Protein AF-A0A9L0RX07-F1 (afdb_monomer)

Organism: Equus caballus (NCBI:txid9796)

Mean predicted aligned error: 18.28 Å

pLDDT: mean 75.3, std 20.83, range [31.19, 93.88]

InterPro domains:
  IPR009071 High mobility group box domain [PF00505] (111-179)
  IPR009071 High mobility group box domain [PF09011] (24-96)
  IPR009071 High mobility group box domain [PS50118] (27-97)
  IPR009071 High mobility group box domain [PS50118] (111-179)
  IPR009071 High mobility group box domain [SM00398] (26-98)
  IPR009071 High mobility group box domain [SM00398] (110-180)
  IPR017967 HMG box A DNA-binding domain, conserved site [PS00353] (59-70)
  IPR036910 High mobility group box domain superfamily [G3DSA:1.10.30.10] (16-97)
  IPR036910 High mobility group box domain superfamily [G3DSA:1.10.30.10] (98-188)
  IPR036910 High mobility group box domain superfamily [SSF47095] (21-97)
  IPR036910 High mobility group box domain superfamily [SSF47095] (99-180)
  IPR050342 High Mobility Group Box (HMGB) [PTHR48112] (20-198)

Solvent-accessible surface area (backbone atoms only — not comparable to full-atom values): 12658 Å² total; per-residue (Å²): 137,86,81,83,78,84,78,78,80,80,74,79,82,74,76,76,76,72,75,72,82,62,67,86,84,54,68,70,76,66,52,47,31,67,53,52,50,51,48,52,55,50,52,52,44,45,73,76,37,71,86,58,81,80,53,64,72,64,50,52,51,54,46,52,52,50,60,69,72,50,51,71,73,66,47,46,60,28,47,52,52,22,52,51,35,42,52,52,35,54,52,47,48,66,74,45,71,73,71,95,69,77,77,70,83,73,62,90,84,53,77,72,83,62,63,49,26,66,53,51,50,43,65,68,46,49,59,55,55,42,67,77,40,78,82,66,53,72,67,59,54,51,50,55,50,50,54,52,56,68,71,47,52,70,75,71,44,41,64,35,43,51,52,23,48,55,44,43,53,52,46,53,51,52,44,51,55,44,46,73,72,71,70,69,86,82,83,78,69,82,78,83,79,80,79,79,82,83,83,86,82,135

Structure (mmCIF, N/CA/C/O backbone):
data_AF-A0A9L0RX07-F1
#
_entry.id   AF-A0A9L0RX07-F1
#
loop_
_atom_site.group_PDB
_atom_site.id
_atom_site.type_symbol
_atom_site.label_atom_id
_atom_site.label_alt_id
_atom_site.label_comp_id
_atom_site.label_asym_id
_atom_site.label_entity_id
_atom_site.label_seq_id
_atom_site.pdbx_PDB_ins_code
_atom_site.Cartn_x
_atom_site.Cartn_y
_atom_site.Cartn_z
_atom_site.occupancy
_atom_site.B_iso_or_equiv
_atom_site.auth_seq_id
_atom_site.auth_comp_id
_atom_site.auth_asym_id
_atom_site.auth_atom_id
_atom_site.pdbx_PDB_model_num
ATOM 1 N N . MET A 1 1 ? -28.528 -46.890 -27.144 1.00 39.25 1 MET A N 1
ATOM 2 C CA . MET A 1 1 ? -27.131 -46.573 -27.521 1.00 39.25 1 MET A CA 1
ATOM 3 C C . MET A 1 1 ? -27.147 -45.335 -28.420 1.00 39.25 1 MET A C 1
ATOM 5 O O . MET A 1 1 ? -27.020 -45.437 -29.627 1.00 39.25 1 MET A O 1
ATOM 9 N N . GLU A 1 2 ? -27.585 -44.169 -27.946 1.00 38.28 2 GLU A N 1
ATOM 10 C CA . GLU A 1 2 ? -26.869 -43.243 -27.045 1.00 38.28 2 GLU A CA 1
ATOM 11 C C . GLU A 1 2 ? -25.458 -42.881 -27.533 1.00 38.28 2 GLU A C 1
ATOM 13 O O . GLU A 1 2 ? -24.472 -43.515 -27.169 1.00 38.28 2 GLU A O 1
ATOM 18 N N . ARG A 1 3 ? -25.360 -41.813 -28.334 1.00 31.39 3 ARG A N 1
ATOM 19 C CA . ARG A 1 3 ? -24.148 -40.989 -28.426 1.00 31.39 3 ARG A CA 1
ATOM 20 C C . ARG A 1 3 ? -24.485 -39.620 -27.851 1.00 31.39 3 ARG A C 1
ATOM 22 O O . ARG A 1 3 ? -25.184 -38.828 -28.475 1.00 31.39 3 ARG A O 1
ATOM 29 N N . LEU A 1 4 ? -24.034 -39.396 -26.622 1.00 44.06 4 LEU A N 1
ATOM 30 C CA . LEU A 1 4 ? -24.169 -38.132 -25.906 1.00 44.06 4 LEU A CA 1
ATOM 31 C C . LEU A 1 4 ? -23.399 -37.007 -26.630 1.00 44.06 4 LEU A C 1
ATOM 33 O O . LEU A 1 4 ? -22.288 -37.244 -27.112 1.00 44.06 4 LEU A O 1
ATOM 37 N N . PRO A 1 5 ? -23.944 -35.779 -26.685 1.00 39.44 5 PRO A N 1
ATOM 38 C CA . PRO A 1 5 ? -23.305 -34.642 -27.338 1.00 39.44 5 PRO A CA 1
ATOM 39 C C . PRO A 1 5 ? -22.124 -34.076 -26.531 1.00 39.44 5 PRO A C 1
ATOM 41 O O . PRO A 1 5 ? -22.144 -33.996 -25.301 1.00 39.44 5 PRO A O 1
ATOM 44 N N . TRP A 1 6 ? -21.102 -33.641 -27.273 1.00 31.83 6 TRP A N 1
ATOM 45 C CA . TRP A 1 6 ? -19.876 -32.972 -26.826 1.00 31.83 6 TRP A CA 1
ATOM 46 C C . TRP A 1 6 ? -20.129 -31.934 -25.715 1.00 31.83 6 TRP A C 1
ATOM 48 O O . TRP A 1 6 ? -20.803 -30.920 -25.917 1.00 31.83 6 TRP A O 1
ATOM 58 N N . LYS A 1 7 ? -19.536 -32.148 -24.533 1.00 41.03 7 LYS A N 1
ATOM 59 C CA . LYS A 1 7 ? -19.487 -31.138 -23.468 1.00 41.03 7 LYS A CA 1
ATOM 60 C C . LYS A 1 7 ? -18.667 -29.934 -23.946 1.00 41.03 7 LYS A C 1
ATOM 62 O O . LYS A 1 7 ? -17.502 -30.066 -24.311 1.00 41.03 7 LYS A O 1
ATOM 67 N N . LYS A 1 8 ? -19.302 -28.758 -23.918 1.00 41.59 8 LYS A N 1
ATOM 68 C CA . LYS A 1 8 ? -18.723 -27.437 -24.199 1.00 41.59 8 LYS A CA 1
ATOM 69 C C . LYS A 1 8 ? -17.405 -27.252 -23.438 1.00 41.59 8 LYS A C 1
ATOM 71 O O . LYS A 1 8 ? -17.397 -27.229 -22.208 1.00 41.59 8 LYS A O 1
ATOM 76 N N . GLY A 1 9 ? -16.313 -27.087 -24.182 1.00 37.69 9 GLY A N 1
ATOM 77 C CA . GLY A 1 9 ? -15.016 -26.686 -23.650 1.00 37.69 9 GLY A CA 1
ATOM 78 C C . GLY A 1 9 ? -15.125 -25.347 -22.924 1.00 37.69 9 GLY A C 1
ATOM 79 O O . GLY A 1 9 ? -15.534 -24.337 -23.500 1.00 37.69 9 GLY A O 1
ATOM 80 N N . SER A 1 10 ? -14.783 -25.367 -21.638 1.00 39.44 10 SER A N 1
ATOM 81 C CA . SER A 1 10 ? -14.629 -24.188 -20.794 1.00 39.44 10 SER A CA 1
ATOM 82 C C . SER A 1 10 ? -13.568 -23.278 -21.414 1.00 39.44 10 SER A C 1
ATOM 84 O O . SER A 1 10 ? -12.392 -23.636 -21.478 1.00 39.44 10 SER A O 1
ATOM 86 N N . LYS A 1 11 ? -13.984 -22.117 -21.933 1.00 39.69 11 LYS A N 1
ATOM 87 C CA . LYS A 1 11 ? -13.056 -21.082 -22.400 1.00 39.69 11 LYS A CA 1
ATOM 88 C C . LYS A 1 11 ? -12.197 -20.666 -21.198 1.00 39.69 11 LYS A C 1
ATOM 90 O O . LYS A 1 11 ? -12.779 -20.339 -20.161 1.00 39.69 11 LYS A O 1
ATOM 95 N N . PRO A 1 12 ? -10.856 -20.660 -21.298 1.00 37.97 12 PRO A N 1
ATOM 96 C CA . PRO A 1 12 ? -10.015 -20.225 -20.195 1.00 37.97 12 PRO A CA 1
ATOM 97 C C . PRO A 1 12 ? -10.404 -18.793 -19.837 1.00 37.97 12 PRO A C 1
ATOM 99 O O . PRO A 1 12 ? -10.451 -17.909 -20.695 1.00 37.97 12 PRO A O 1
ATOM 102 N N . PHE A 1 13 ? -10.740 -18.588 -18.566 1.00 32.09 13 PHE A N 1
ATOM 103 C CA . PHE A 1 13 ? -11.025 -17.285 -17.989 1.00 32.09 13 PHE A CA 1
ATOM 104 C C . PHE A 1 13 ? -9.725 -16.475 -18.059 1.00 32.09 13 PHE A C 1
ATOM 106 O O . PHE A 1 13 ? -8.893 -16.514 -17.156 1.00 32.09 13 PHE A O 1
ATOM 113 N N . ILE A 1 14 ? -9.495 -15.789 -19.181 1.00 35.31 14 ILE A N 1
ATOM 114 C CA . ILE A 1 14 ? -8.421 -14.808 -19.291 1.00 35.31 14 ILE A CA 1
ATOM 115 C C . ILE A 1 14 ? -8.808 -13.700 -18.320 1.00 35.31 14 ILE A C 1
ATOM 117 O O . ILE A 1 14 ? -9.675 -12.871 -18.607 1.00 35.31 14 ILE A O 1
ATOM 121 N N . ILE A 1 15 ? -8.187 -13.719 -17.142 1.00 31.19 15 ILE A N 1
ATOM 122 C CA . ILE A 1 15 ? -8.223 -12.623 -16.184 1.00 31.19 15 ILE A CA 1
ATOM 123 C C . ILE A 1 15 ? -7.641 -11.424 -16.923 1.00 31.19 15 ILE A C 1
ATOM 125 O O . ILE A 1 15 ? -6.428 -11.250 -17.035 1.00 31.19 15 ILE A O 1
ATOM 129 N N . ARG A 1 16 ? -8.522 -10.600 -17.489 1.00 33.16 16 ARG A N 1
ATOM 130 C CA . ARG A 1 16 ? -8.166 -9.291 -18.016 1.00 33.16 16 ARG A CA 1
ATOM 131 C C . ARG A 1 16 ? -7.757 -8.479 -16.794 1.00 33.16 16 ARG A C 1
ATOM 133 O O . ARG A 1 16 ? -8.607 -7.937 -16.092 1.00 33.16 16 ARG A O 1
ATOM 140 N N . ILE A 1 17 ? -6.458 -8.460 -16.494 1.00 35.12 17 ILE A N 1
ATOM 141 C CA . ILE A 1 17 ? -5.880 -7.575 -15.486 1.00 35.12 17 ILE A CA 1
ATOM 142 C C . ILE A 1 17 ? -6.161 -6.157 -15.978 1.00 35.12 17 I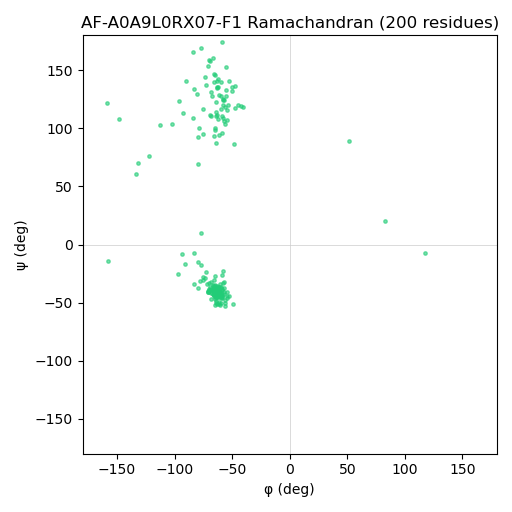LE A C 1
ATOM 144 O O . ILE A 1 17 ? -5.444 -5.596 -16.805 1.00 35.12 17 ILE A O 1
ATOM 148 N N . ARG A 1 18 ? -7.266 -5.583 -15.504 1.00 33.38 18 ARG A N 1
ATOM 149 C CA . ARG A 1 18 ? -7.538 -4.159 -15.607 1.00 33.38 18 ARG A CA 1
ATOM 150 C C . ARG A 1 18 ? -6.460 -3.513 -14.750 1.00 33.38 18 ARG A C 1
ATOM 152 O O . ARG A 1 18 ? -6.567 -3.541 -13.528 1.00 33.38 18 ARG A O 1
ATOM 159 N N . MET A 1 19 ? -5.383 -3.026 -15.372 1.00 36.47 19 MET A N 1
ATOM 160 C CA . MET A 1 19 ? -4.382 -2.237 -14.660 1.00 36.47 19 MET A CA 1
ATOM 161 C C . MET A 1 19 ? -5.139 -1.091 -13.996 1.00 36.47 19 MET A C 1
ATOM 163 O O . MET A 1 19 ? -5.662 -0.210 -14.682 1.00 36.47 19 MET A O 1
ATOM 167 N N . ALA A 1 20 ? -5.295 -1.165 -12.673 1.00 45.19 20 ALA A N 1
ATOM 168 C CA . ALA A 1 20 ? -5.869 -0.084 -11.900 1.00 45.19 20 ALA A CA 1
ATOM 169 C C . ALA A 1 20 ? -5.050 1.156 -12.253 1.00 45.19 20 ALA A C 1
ATOM 171 O O . ALA A 1 20 ? -3.826 1.145 -12.097 1.00 45.19 20 ALA A O 1
ATOM 172 N N . LYS A 1 21 ? -5.699 2.190 -12.801 1.00 56.31 21 LYS A N 1
ATOM 173 C CA . LYS A 1 21 ? -5.063 3.499 -12.932 1.00 56.31 21 LYS A CA 1
ATOM 174 C C . LYS A 1 21 ? -4.652 3.873 -11.511 1.00 56.31 21 LYS A C 1
ATOM 176 O O . LYS A 1 21 ? -5.516 4.088 -10.665 1.00 56.31 21 LYS A O 1
ATOM 181 N N . GLY A 1 22 ? -3.350 3.791 -11.234 1.00 63.03 22 GLY A N 1
ATOM 182 C CA . GLY A 1 22 ? -2.785 4.191 -9.951 1.00 63.03 22 GLY A CA 1
ATOM 183 C C . GLY A 1 22 ? -3.093 5.660 -9.674 1.00 63.03 22 GLY A C 1
ATOM 184 O O . GLY A 1 22 ? -3.652 6.343 -10.532 1.00 63.03 22 GLY A O 1
ATOM 185 N N . ASP A 1 23 ? -2.732 6.134 -8.482 1.00 71.62 23 ASP A N 1
ATOM 186 C CA . ASP A 1 23 ? -2.910 7.538 -8.100 1.00 71.62 23 ASP A CA 1
ATOM 187 C C . ASP A 1 23 ? -2.465 8.471 -9.250 1.00 71.62 23 ASP A C 1
ATOM 189 O O . ASP A 1 23 ? -1.307 8.386 -9.669 1.00 71.62 23 ASP A O 1
ATOM 193 N N . PRO A 1 24 ? -3.356 9.325 -9.792 1.00 77.19 24 PRO A N 1
ATOM 194 C CA . PRO A 1 24 ? -3.010 10.266 -10.855 1.00 77.19 24 PRO A CA 1
ATOM 195 C C . PRO A 1 24 ? -1.881 11.232 -10.478 1.00 77.19 24 PRO A C 1
ATOM 197 O O . PRO A 1 24 ? -1.221 11.757 -11.370 1.00 77.19 24 PRO A O 1
ATOM 200 N N . LYS A 1 25 ? -1.652 11.460 -9.175 1.00 78.19 25 LYS A N 1
ATOM 201 C CA . LYS A 1 25 ? -0.542 12.269 -8.654 1.00 78.19 25 LYS A CA 1
ATOM 202 C C . LYS A 1 25 ? 0.768 11.488 -8.532 1.00 78.19 25 LYS A C 1
ATOM 204 O O . LYS A 1 25 ? 1.795 12.085 -8.223 1.00 78.19 25 LYS A O 1
ATOM 209 N N . LYS A 1 26 ? 0.755 10.168 -8.752 1.00 81.50 26 LYS A N 1
ATOM 210 C CA . LYS A 1 26 ? 1.970 9.356 -8.730 1.00 81.50 26 LYS A CA 1
ATOM 211 C C . LYS A 1 26 ? 2.859 9.733 -9.923 1.00 81.50 26 LYS A C 1
ATOM 213 O O . LYS A 1 26 ? 2.392 9.646 -11.063 1.00 81.50 26 LYS A O 1
ATOM 218 N N . PRO A 1 27 ? 4.141 10.055 -9.684 1.00 85.69 27 PRO A N 1
ATOM 219 C CA . PRO A 1 27 ? 5.131 10.252 -10.735 1.00 85.69 27 PRO A CA 1
ATOM 220 C C . PRO A 1 27 ? 5.108 9.132 -11.778 1.00 85.69 27 PRO A C 1
ATOM 222 O O . PRO A 1 27 ? 5.024 7.941 -11.444 1.00 85.69 27 PRO A O 1
ATOM 225 N N . LYS A 1 28 ? 5.186 9.503 -13.062 1.00 83.94 28 LYS A N 1
ATOM 226 C CA . LYS A 1 28 ? 5.271 8.525 -14.155 1.00 83.94 28 LYS A CA 1
ATOM 227 C C . LYS A 1 28 ? 6.565 7.730 -14.014 1.00 83.94 28 LYS A C 1
ATOM 229 O O . LYS A 1 28 ? 7.625 8.308 -13.786 1.00 83.94 28 LYS A O 1
ATOM 234 N N . GLY A 1 29 ? 6.462 6.408 -14.164 1.00 85.94 29 GLY A N 1
ATOM 235 C CA . GLY A 1 29 ? 7.587 5.491 -13.996 1.00 85.94 29 GLY A CA 1
ATOM 236 C C . GLY A 1 29 ? 8.777 5.835 -14.890 1.00 85.94 29 GLY A C 1
ATOM 237 O O . GLY A 1 29 ? 8.604 6.396 -15.971 1.00 85.94 29 GLY A O 1
ATOM 238 N N . LYS A 1 30 ? 9.974 5.465 -14.431 1.00 89.38 30 LYS A N 1
ATOM 239 C CA . LYS A 1 30 ? 11.206 5.679 -15.189 1.00 89.38 30 LYS A CA 1
ATOM 240 C C . LYS A 1 30 ? 11.222 4.904 -16.513 1.00 89.38 30 LYS A C 1
ATOM 242 O O . LYS A 1 30 ? 10.873 3.721 -16.552 1.00 89.38 30 LYS A O 1
ATOM 247 N N . MET A 1 31 ? 11.648 5.560 -17.581 1.00 91.00 31 MET A N 1
ATOM 248 C CA . MET A 1 31 ? 11.826 5.019 -18.920 1.00 91.00 31 MET A CA 1
ATOM 249 C C . MET A 1 31 ? 13.244 4.463 -19.093 1.00 91.00 31 MET A C 1
ATOM 251 O O . MET A 1 31 ? 14.225 5.023 -18.608 1.00 91.00 31 MET A O 1
ATOM 255 N N . SER A 1 32 ? 13.357 3.326 -19.781 1.00 92.88 32 SER A N 1
ATOM 256 C CA . SER A 1 32 ? 14.647 2.721 -20.129 1.00 92.88 32 SER A CA 1
ATOM 257 C C . SER A 1 32 ? 15.225 3.329 -21.409 1.00 92.88 32 SER A C 1
ATOM 259 O O . SER A 1 32 ? 14.501 3.946 -22.191 1.00 92.88 32 SER A O 1
ATOM 261 N N . ALA A 1 33 ? 16.512 3.083 -21.672 1.00 90.94 33 ALA A N 1
ATOM 262 C CA . ALA A 1 33 ? 17.177 3.521 -22.901 1.00 90.94 33 ALA A CA 1
ATOM 263 C C . ALA A 1 33 ? 16.430 3.033 -24.156 1.00 90.94 33 ALA A C 1
ATOM 265 O O . ALA A 1 33 ? 16.124 3.810 -25.059 1.00 90.94 33 ALA A O 1
ATOM 266 N N . TYR A 1 34 ? 16.008 1.764 -24.156 1.00 88.88 34 TYR A N 1
ATOM 267 C CA . TYR A 1 34 ? 15.175 1.210 -25.221 1.00 88.88 34 TYR A CA 1
ATOM 268 C C . TYR A 1 34 ? 13.803 1.898 -25.326 1.00 88.88 34 TYR A C 1
ATOM 270 O O . TYR A 1 34 ? 13.317 2.126 -26.429 1.00 88.88 34 TYR A O 1
ATOM 278 N N . ALA A 1 35 ? 13.170 2.270 -24.208 1.00 90.94 35 ALA A N 1
ATOM 279 C CA . ALA A 1 35 ? 11.884 2.968 -24.236 1.00 90.94 35 ALA A CA 1
ATOM 280 C C . ALA A 1 35 ? 11.998 4.367 -24.869 1.00 90.94 35 ALA A C 1
ATOM 282 O O . ALA A 1 35 ? 11.139 4.736 -25.672 1.00 90.94 35 ALA A O 1
ATOM 283 N N . PHE A 1 36 ? 13.075 5.105 -24.571 1.00 91.06 36 PHE A N 1
ATOM 284 C CA . PHE A 1 36 ? 13.387 6.370 -25.246 1.00 91.06 36 PHE A CA 1
ATOM 285 C C . PHE A 1 36 ? 13.659 6.170 -26.737 1.00 91.06 36 PHE A C 1
ATOM 287 O O . PHE A 1 36 ? 13.135 6.912 -27.562 1.00 91.06 36 PHE A O 1
ATOM 294 N N . PHE A 1 37 ? 14.397 5.126 -27.106 1.00 90.50 37 PHE A N 1
ATOM 295 C CA . PHE A 1 37 ? 14.651 4.792 -28.506 1.00 90.50 37 PHE A CA 1
ATOM 296 C C . PHE A 1 37 ? 13.378 4.443 -29.292 1.00 90.50 37 PHE A C 1
ATOM 298 O O . PHE A 1 37 ? 13.174 4.890 -30.421 1.00 90.50 37 PHE A O 1
ATOM 305 N N . VAL A 1 38 ? 12.478 3.664 -28.693 1.00 88.25 38 VAL A N 1
ATOM 306 C CA . VAL A 1 38 ? 11.180 3.356 -29.301 1.00 88.25 38 VAL A CA 1
ATOM 307 C C . VAL A 1 38 ? 10.365 4.640 -29.473 1.00 88.25 38 VAL A C 1
ATOM 309 O O . VAL A 1 38 ? 9.682 4.793 -30.484 1.00 88.25 38 VAL A O 1
ATOM 312 N N . GLN A 1 39 ? 10.448 5.583 -28.530 1.00 86.94 39 GLN A N 1
ATOM 313 C CA . GLN A 1 39 ? 9.786 6.880 -28.648 1.00 86.94 39 GLN A CA 1
ATOM 314 C C . GLN A 1 39 ? 10.348 7.712 -29.809 1.00 86.94 39 GLN A C 1
ATOM 316 O O . GLN A 1 39 ? 9.561 8.179 -30.632 1.00 86.94 39 GLN A O 1
ATOM 321 N N . THR A 1 40 ? 11.672 7.821 -29.950 1.00 87.88 40 THR A N 1
ATOM 322 C CA . THR A 1 40 ? 12.273 8.547 -31.082 1.00 87.88 40 THR A CA 1
ATOM 323 C C . THR A 1 40 ? 11.916 7.898 -32.416 1.00 87.88 40 THR A C 1
ATOM 325 O O . THR A 1 40 ? 11.565 8.595 -33.363 1.00 87.88 40 THR A O 1
ATOM 328 N N . CYS A 1 41 ? 11.886 6.563 -32.488 1.00 86.06 41 CYS A N 1
ATOM 329 C CA . CYS A 1 41 ? 11.435 5.854 -33.688 1.00 86.06 41 CYS A CA 1
ATOM 330 C C . CYS A 1 41 ? 9.958 6.139 -34.022 1.00 86.06 41 CYS A C 1
ATOM 332 O O . CYS A 1 41 ? 9.598 6.228 -35.196 1.00 86.06 41 CYS A O 1
ATOM 334 N N . ARG A 1 42 ? 9.088 6.296 -33.010 1.00 82.94 42 ARG A N 1
ATOM 335 C CA . ARG A 1 42 ? 7.672 6.655 -33.220 1.00 82.94 42 ARG A CA 1
ATOM 336 C C . ARG A 1 42 ? 7.540 8.080 -33.744 1.00 82.94 42 ARG A C 1
ATOM 338 O O . ARG A 1 42 ? 6.726 8.320 -34.629 1.00 82.94 42 ARG A O 1
ATOM 345 N N . GLU A 1 43 ? 8.318 9.012 -33.204 1.00 86.12 43 GLU A N 1
ATOM 346 C CA . GLU A 1 43 ? 8.331 10.416 -33.628 1.00 86.12 43 GLU A CA 1
ATOM 347 C C . GLU A 1 43 ? 8.873 10.574 -35.053 1.00 86.12 43 GLU A C 1
ATOM 349 O O . GLU A 1 43 ? 8.266 11.273 -35.863 1.00 86.12 43 GLU A O 1
ATOM 354 N N . GLU A 1 44 ? 9.950 9.867 -35.400 1.00 84.62 44 GLU A N 1
ATOM 355 C CA . GLU A 1 44 ? 10.475 9.808 -36.769 1.00 84.62 44 GLU A CA 1
ATOM 356 C C . GLU A 1 44 ? 9.432 9.267 -37.755 1.00 84.62 44 GLU A C 1
ATOM 358 O O . GLU A 1 44 ? 9.248 9.840 -38.828 1.00 84.62 44 GLU A O 1
ATOM 363 N N . HIS A 1 45 ? 8.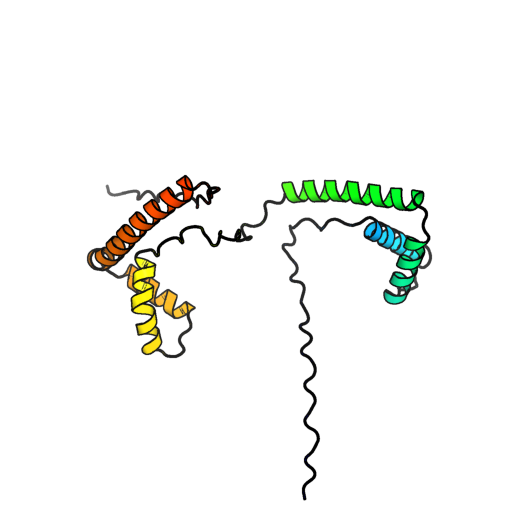717 8.197 -37.391 1.00 80.81 45 HIS A N 1
ATOM 364 C CA . HIS A 1 45 ? 7.674 7.632 -38.249 1.00 80.81 45 HIS A CA 1
ATOM 365 C C . HIS A 1 45 ? 6.489 8.586 -38.420 1.00 80.81 45 HIS A C 1
ATOM 367 O O . HIS A 1 45 ? 5.965 8.701 -39.521 1.00 80.81 45 HIS A O 1
ATOM 373 N N . LYS A 1 46 ? 6.083 9.301 -37.363 1.00 83.25 46 LYS A N 1
ATOM 374 C CA . LYS A 1 46 ? 5.028 10.324 -37.454 1.00 83.25 46 LYS A CA 1
ATOM 375 C C . LYS A 1 46 ? 5.434 11.512 -38.327 1.00 83.25 46 LYS A C 1
ATOM 377 O O . LYS A 1 46 ? 4.587 12.052 -39.020 1.00 83.25 46 LYS A O 1
ATOM 382 N N . LYS A 1 47 ? 6.710 11.914 -38.306 1.00 85.75 47 LYS A N 1
ATOM 383 C CA . LYS A 1 47 ? 7.224 12.994 -39.166 1.00 85.75 47 LYS A CA 1
ATOM 384 C C . LYS A 1 47 ? 7.304 12.582 -40.635 1.00 85.75 47 LYS A C 1
ATOM 386 O O . LYS A 1 47 ? 7.008 13.392 -41.500 1.00 85.75 47 LYS A O 1
ATOM 391 N N . LYS A 1 48 ? 7.727 11.343 -40.911 1.00 81.00 48 LYS A N 1
ATOM 392 C CA . LYS A 1 48 ? 7.918 10.841 -42.283 1.00 81.00 48 LYS A CA 1
ATOM 393 C C . LYS A 1 48 ? 6.625 10.341 -42.924 1.00 81.00 48 LYS A C 1
ATOM 395 O O . LYS A 1 48 ? 6.449 10.513 -44.118 1.00 81.00 48 LYS A O 1
ATOM 400 N N . ASN A 1 49 ? 5.732 9.754 -42.131 1.00 73.62 49 ASN A N 1
ATOM 401 C CA . ASN A 1 49 ? 4.461 9.194 -42.582 1.00 73.62 49 ASN A CA 1
ATOM 402 C C . ASN A 1 49 ? 3.324 9.680 -41.661 1.00 73.62 49 ASN A C 1
ATOM 404 O O . ASN A 1 49 ? 2.802 8.885 -40.872 1.00 73.62 49 ASN A O 1
ATOM 408 N N . PRO A 1 50 ? 2.960 10.976 -41.706 1.00 74.25 50 PRO A N 1
ATOM 409 C CA . PRO A 1 50 ? 1.934 11.543 -40.829 1.00 74.25 50 PRO A CA 1
ATOM 410 C C . PRO A 1 50 ? 0.533 10.957 -41.067 1.00 74.25 50 PRO A C 1
ATOM 412 O O . PRO A 1 50 ? -0.250 10.888 -40.123 1.00 74.25 50 PRO A O 1
ATOM 415 N N . GLU A 1 51 ? 0.233 10.485 -42.283 1.00 73.19 51 GLU A N 1
ATOM 416 C CA . GLU A 1 51 ? -1.076 9.913 -42.639 1.00 73.19 51 GLU A CA 1
ATOM 417 C C . GLU A 1 51 ? -1.188 8.396 -42.438 1.00 73.19 51 GLU A C 1
ATOM 419 O O . GLU A 1 51 ? -2.295 7.866 -42.369 1.00 73.19 51 GLU A O 1
ATOM 424 N N . VAL A 1 52 ? -0.069 7.671 -42.309 1.00 73.56 52 VAL A N 1
ATOM 425 C CA . VAL A 1 52 ? -0.107 6.208 -42.169 1.00 73.56 52 VAL A CA 1
ATOM 426 C C . VAL A 1 52 ? -0.120 5.829 -40.686 1.00 73.56 52 VAL A C 1
ATOM 428 O O . VAL A 1 52 ? 0.886 6.026 -39.990 1.00 73.56 52 VAL A O 1
ATOM 431 N N . PRO A 1 53 ? -1.216 5.242 -40.172 1.00 72.44 53 PRO A N 1
ATOM 432 C CA . PRO A 1 53 ? -1.273 4.797 -38.790 1.00 72.44 53 PRO A CA 1
ATOM 433 C C . PRO A 1 53 ? -0.210 3.723 -38.526 1.00 72.44 53 PRO A C 1
ATOM 435 O O . PRO A 1 53 ? -0.097 2.719 -39.229 1.00 72.44 53 PRO A O 1
ATOM 438 N N . VAL A 1 54 ? 0.588 3.935 -37.478 1.00 68.75 54 VAL A N 1
ATOM 439 C CA . VAL A 1 54 ? 1.642 3.003 -37.053 1.00 68.75 54 VAL A CA 1
ATOM 440 C C . VAL A 1 54 ? 1.042 1.660 -36.630 1.00 68.75 54 VAL A C 1
ATOM 442 O O . VAL A 1 54 ? 0.422 1.552 -35.571 1.00 68.75 54 VAL A O 1
ATOM 445 N N . ASN A 1 55 ? 1.286 0.607 -37.415 1.00 83.06 55 ASN A N 1
ATOM 446 C CA . ASN A 1 55 ? 0.991 -0.766 -37.008 1.00 83.06 55 ASN A CA 1
ATOM 447 C C . ASN A 1 55 ? 1.950 -1.184 -35.879 1.00 83.06 55 ASN A C 1
ATOM 449 O O . ASN A 1 55 ? 3.151 -1.346 -36.096 1.00 83.06 55 ASN A O 1
ATOM 453 N N . PHE A 1 56 ? 1.417 -1.364 -34.667 1.00 74.12 56 PHE A N 1
ATOM 454 C CA . PHE A 1 56 ? 2.203 -1.651 -33.464 1.00 74.12 56 PHE A CA 1
ATOM 455 C C . PHE A 1 56 ? 3.051 -2.929 -33.571 1.00 74.12 56 PHE A C 1
ATOM 457 O O . PHE A 1 56 ? 4.187 -2.939 -33.096 1.00 74.12 56 PHE A O 1
ATOM 464 N N . ALA A 1 57 ? 2.529 -3.988 -34.200 1.00 81.75 57 ALA A N 1
ATOM 465 C CA . ALA A 1 57 ? 3.228 -5.268 -34.306 1.00 81.75 57 ALA A CA 1
ATOM 466 C C . ALA A 1 57 ? 4.460 -5.160 -35.217 1.00 81.75 57 ALA A C 1
ATOM 468 O O . ALA A 1 57 ? 5.562 -5.552 -34.832 1.00 81.75 57 ALA A O 1
ATOM 469 N N . GLU A 1 58 ? 4.289 -4.545 -36.385 1.00 82.31 58 GLU A N 1
ATOM 470 C CA . GLU A 1 58 ? 5.368 -4.311 -37.349 1.00 82.31 58 GLU A CA 1
ATOM 471 C C . GLU A 1 58 ? 6.385 -3.292 -36.827 1.00 82.31 58 GLU A C 1
ATOM 473 O O . GLU A 1 58 ? 7.598 -3.473 -36.942 1.00 82.31 58 GLU A O 1
ATOM 478 N N . PHE A 1 59 ? 5.903 -2.245 -36.161 1.00 83.62 59 PHE A N 1
ATOM 479 C CA . PHE A 1 59 ? 6.755 -1.229 -35.561 1.00 83.62 59 PHE A CA 1
ATOM 480 C C . PHE A 1 59 ? 7.622 -1.788 -34.423 1.00 83.62 59 PHE A C 1
ATOM 482 O O . PHE A 1 59 ? 8.802 -1.448 -34.319 1.00 83.62 59 PHE A O 1
ATOM 489 N N . SER A 1 60 ? 7.069 -2.673 -33.584 1.00 82.81 60 SER A N 1
ATOM 490 C CA . SER A 1 60 ? 7.817 -3.306 -32.493 1.00 82.81 60 SER A CA 1
ATOM 491 C C . SER A 1 60 ? 8.940 -4.212 -33.009 1.00 82.81 60 SER A C 1
ATOM 493 O O . SER A 1 60 ? 10.026 -4.202 -32.427 1.00 82.81 60 SER A O 1
ATOM 495 N N . LYS A 1 61 ? 8.711 -4.965 -34.097 1.00 88.12 61 LYS A N 1
ATOM 496 C CA . LYS A 1 61 ? 9.753 -5.788 -34.740 1.00 88.12 61 LYS A CA 1
ATOM 497 C C . LYS A 1 61 ? 10.883 -4.912 -35.285 1.00 88.12 61 LYS A C 1
ATOM 499 O O . LYS A 1 61 ? 12.030 -5.087 -34.880 1.00 88.12 61 LYS A O 1
ATOM 504 N N . LYS A 1 62 ? 10.535 -3.883 -36.071 1.00 85.81 62 LYS A N 1
ATOM 505 C CA . LYS A 1 62 ? 11.499 -2.922 -36.639 1.00 85.81 62 LYS A CA 1
ATOM 506 C C . LYS A 1 62 ? 12.330 -2.213 -35.567 1.00 85.81 62 LYS A C 1
ATOM 508 O O . LYS A 1 62 ? 13.535 -2.047 -35.731 1.00 85.81 62 LYS A O 1
ATOM 513 N N . CYS A 1 63 ? 11.718 -1.818 -34.446 1.00 87.19 63 CYS A N 1
ATOM 514 C CA . CYS A 1 63 ? 12.453 -1.219 -33.328 1.00 87.19 63 CYS A CA 1
ATOM 515 C C . CYS A 1 63 ? 13.413 -2.213 -32.664 1.00 87.19 63 CYS A C 1
ATOM 517 O O . CYS A 1 63 ? 14.531 -1.841 -32.321 1.00 87.19 63 CYS A O 1
ATOM 519 N N . SER A 1 64 ? 13.005 -3.470 -32.479 1.00 85.88 64 SER A N 1
ATOM 520 C CA . SER A 1 64 ? 13.869 -4.477 -31.856 1.00 85.88 64 SER A CA 1
ATOM 521 C C . SER A 1 64 ? 15.085 -4.802 -32.724 1.00 85.88 64 SER A C 1
ATOM 523 O O . SER A 1 64 ? 16.202 -4.853 -32.211 1.00 85.88 64 SER A O 1
ATOM 525 N N . GLU 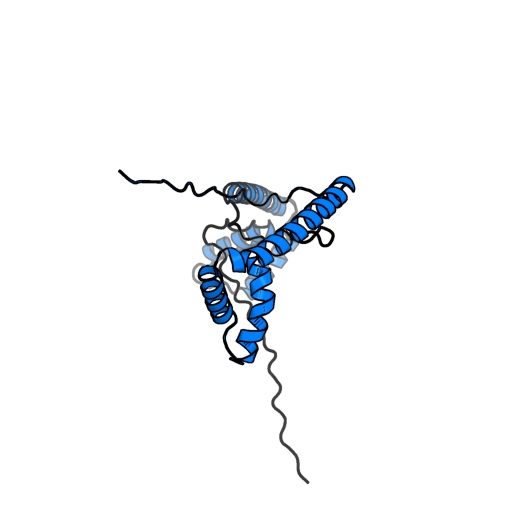A 1 65 ? 14.886 -4.966 -34.033 1.00 88.38 65 GLU A N 1
ATOM 526 C CA . GLU A 1 65 ? 15.963 -5.188 -35.004 1.00 88.38 65 GLU A CA 1
ATOM 527 C C . GLU A 1 65 ? 16.921 -3.999 -35.044 1.00 88.38 65 GLU A C 1
ATOM 529 O O . GLU A 1 65 ? 18.116 -4.177 -34.811 1.00 88.38 65 GLU A O 1
ATOM 534 N N . ARG A 1 66 ? 16.391 -2.777 -35.206 1.00 86.69 66 ARG A N 1
ATOM 535 C CA . ARG A 1 66 ? 17.201 -1.554 -35.225 1.00 86.69 66 ARG A CA 1
ATOM 536 C C . ARG A 1 66 ? 17.986 -1.393 -33.926 1.00 86.69 66 ARG A C 1
ATOM 538 O O . ARG A 1 66 ? 19.174 -1.114 -33.975 1.00 86.69 66 ARG A O 1
ATOM 545 N N . TRP A 1 67 ? 17.381 -1.638 -32.762 1.00 89.25 67 TRP A N 1
ATOM 546 C CA . TRP A 1 67 ? 18.096 -1.578 -31.483 1.00 89.25 67 TRP A CA 1
ATOM 547 C C . TRP A 1 67 ? 19.226 -2.608 -31.384 1.00 89.25 67 TRP A C 1
ATOM 549 O O . TRP A 1 67 ? 20.280 -2.302 -30.832 1.00 89.25 67 TRP A O 1
ATOM 559 N N . LYS A 1 68 ? 19.055 -3.820 -31.924 1.00 88.75 68 LYS A N 1
ATOM 560 C CA . LYS A 1 68 ? 20.127 -4.827 -31.947 1.00 88.75 68 LYS A CA 1
ATOM 561 C C . LYS A 1 68 ? 21.284 -4.393 -32.845 1.00 88.75 68 LYS A C 1
ATOM 563 O O . LYS A 1 68 ? 22.427 -4.503 -32.409 1.00 88.75 68 LYS A O 1
ATOM 568 N N . THR A 1 69 ? 20.991 -3.841 -34.022 1.00 88.00 69 THR A N 1
ATOM 569 C CA . THR A 1 69 ? 21.998 -3.406 -35.003 1.00 88.00 69 THR A CA 1
ATOM 570 C C . THR A 1 69 ? 22.636 -2.050 -34.688 1.00 88.00 69 THR A C 1
ATOM 572 O O . THR A 1 69 ? 23.672 -1.735 -35.261 1.00 88.00 69 THR A O 1
ATOM 575 N N . MET A 1 70 ? 22.056 -1.245 -33.788 1.00 84.00 70 MET A N 1
ATOM 576 C CA . MET A 1 70 ? 22.635 0.047 -33.399 1.00 84.00 70 MET A CA 1
ATOM 577 C C . MET A 1 70 ? 23.970 -0.119 -32.673 1.00 84.00 70 MET A C 1
ATOM 579 O O . MET A 1 70 ? 24.133 -0.981 -31.796 1.00 84.00 70 MET A O 1
ATOM 583 N N . SER A 1 71 ? 24.901 0.772 -33.000 1.00 87.50 71 SER A N 1
ATOM 584 C CA . SER A 1 71 ? 26.232 0.827 -32.407 1.00 87.50 71 SER A CA 1
ATOM 585 C C . SER A 1 71 ? 26.183 1.269 -30.938 1.00 87.50 71 SER A C 1
ATOM 587 O O . SER A 1 71 ? 25.243 1.931 -30.487 1.00 87.50 71 SER A O 1
ATOM 589 N N . GLY A 1 72 ? 27.223 0.932 -30.168 1.00 86.19 72 GLY A N 1
ATOM 590 C CA . GLY A 1 72 ? 27.336 1.354 -28.766 1.00 86.19 72 GLY A CA 1
ATOM 591 C C . GLY A 1 72 ? 27.289 2.877 -28.589 1.00 86.19 72 GLY A C 1
ATOM 592 O O . GLY A 1 72 ? 26.718 3.360 -27.617 1.00 86.19 72 GLY A O 1
ATOM 593 N N . LYS A 1 73 ? 27.799 3.640 -29.567 1.00 86.00 73 LYS A N 1
ATOM 594 C CA . LYS A 1 73 ? 27.756 5.112 -29.558 1.00 86.00 73 LYS A CA 1
ATOM 595 C C . LYS A 1 73 ? 26.327 5.649 -29.670 1.00 86.00 73 LYS A C 1
ATOM 597 O O . LYS A 1 73 ? 25.956 6.557 -28.934 1.00 86.00 73 LYS A O 1
ATOM 602 N N . GLU A 1 74 ? 25.503 5.063 -30.536 1.00 85.44 74 GLU A N 1
ATOM 603 C CA . GLU A 1 74 ? 24.096 5.460 -30.683 1.00 85.44 74 GLU A CA 1
ATOM 604 C C . GLU A 1 74 ? 23.271 5.065 -29.456 1.00 85.44 74 GLU A C 1
ATOM 606 O O . GLU A 1 74 ? 22.430 5.839 -29.005 1.00 85.44 74 GLU A O 1
ATOM 611 N N . LYS A 1 75 ? 23.551 3.891 -28.874 1.00 89.62 75 LYS A N 1
ATOM 612 C CA . LYS A 1 75 ? 22.939 3.432 -27.617 1.00 89.62 75 LYS A CA 1
ATOM 613 C C . LYS A 1 75 ? 23.318 4.318 -26.429 1.00 89.62 75 LYS A C 1
ATOM 615 O O . LYS A 1 75 ? 22.438 4.630 -25.631 1.00 89.62 75 LYS A O 1
ATOM 620 N N . SER A 1 76 ? 24.559 4.812 -26.377 1.00 91.44 76 SER A N 1
ATOM 621 C CA . SER A 1 76 ? 25.055 5.691 -25.305 1.00 91.44 76 SER A CA 1
ATOM 622 C C . SER A 1 76 ? 24.170 6.922 -25.105 1.00 91.44 76 SER A C 1
ATOM 624 O O . SER A 1 76 ? 23.835 7.266 -23.974 1.00 91.44 76 SER A O 1
ATOM 626 N N . LYS A 1 77 ? 23.692 7.533 -26.198 1.00 91.12 77 LYS A N 1
ATOM 627 C CA . LYS A 1 77 ? 22.763 8.673 -26.138 1.00 91.12 77 LYS A CA 1
ATOM 628 C C . LYS A 1 77 ? 21.459 8.321 -25.404 1.00 91.12 77 LYS A C 1
ATOM 630 O O . LYS A 1 77 ? 20.921 9.129 -24.650 1.00 91.12 77 LYS A O 1
ATOM 635 N N . PHE A 1 78 ? 20.936 7.113 -25.611 1.00 92.31 78 PHE A N 1
ATOM 636 C CA . PHE A 1 78 ? 19.724 6.634 -24.940 1.00 92.31 78 PHE A CA 1
ATOM 637 C C . PHE A 1 78 ? 19.983 6.188 -23.501 1.00 92.31 78 PHE A C 1
ATOM 639 O O . PHE A 1 78 ? 19.110 6.357 -22.649 1.00 92.31 78 PHE A O 1
ATOM 646 N N . ASP A 1 79 ? 21.174 5.669 -23.210 1.00 90.94 79 ASP A N 1
ATOM 647 C CA . ASP A 1 79 ? 21.594 5.350 -21.846 1.00 90.94 79 ASP A CA 1
ATOM 648 C C . ASP A 1 79 ? 21.725 6.612 -20.987 1.00 90.94 79 ASP A C 1
ATOM 650 O O . ASP A 1 79 ? 21.295 6.622 -19.833 1.00 90.94 79 ASP A O 1
ATOM 654 N N . GLU A 1 80 ? 22.249 7.702 -21.546 1.00 92.75 80 GLU A N 1
ATOM 655 C CA . GLU A 1 80 ? 22.283 9.013 -20.889 1.00 92.75 80 GLU A CA 1
ATOM 656 C C . GLU A 1 80 ? 20.876 9.559 -20.623 1.00 92.75 80 GLU A C 1
ATOM 658 O O . GLU A 1 80 ? 20.586 9.976 -19.500 1.00 92.75 80 GLU A O 1
ATOM 663 N N . MET A 1 81 ? 19.964 9.467 -21.600 1.00 90.88 81 MET A N 1
ATOM 664 C CA . MET A 1 81 ? 18.555 9.836 -21.401 1.00 90.88 81 MET A CA 1
ATOM 665 C C . MET A 1 81 ? 17.889 9.005 -20.295 1.00 90.88 81 MET A C 1
ATOM 667 O O . MET A 1 81 ? 17.182 9.551 -19.451 1.00 90.88 81 MET A O 1
ATOM 671 N N . ALA A 1 82 ? 18.151 7.697 -20.242 1.00 92.88 82 ALA A N 1
ATOM 672 C CA . ALA A 1 82 ? 17.627 6.826 -19.191 1.00 92.88 82 ALA A CA 1
ATOM 673 C C . ALA A 1 82 ? 18.201 7.163 -17.805 1.00 92.88 82 ALA A C 1
ATOM 675 O O . ALA A 1 82 ? 17.483 7.110 -16.805 1.00 92.88 82 ALA A O 1
ATOM 676 N N . LYS A 1 83 ? 19.485 7.541 -17.729 1.00 92.94 83 LYS A N 1
ATOM 677 C CA . LYS A 1 83 ? 20.111 8.027 -16.488 1.00 92.94 83 LYS A CA 1
ATOM 678 C C . LYS A 1 83 ? 19.473 9.339 -16.028 1.00 92.94 83 LYS A C 1
ATOM 680 O O . LYS A 1 83 ? 19.142 9.456 -14.851 1.00 92.94 83 LYS A O 1
ATOM 685 N N . ALA A 1 84 ? 19.249 10.287 -16.935 1.00 93.25 84 ALA A N 1
ATOM 686 C CA . ALA A 1 84 ? 18.579 11.548 -16.622 1.00 93.25 84 ALA A CA 1
ATOM 687 C C . ALA A 1 84 ? 17.129 11.326 -16.155 1.00 93.25 84 ALA A C 1
ATOM 689 O O . ALA A 1 84 ? 16.694 11.911 -15.163 1.00 93.25 84 ALA A O 1
ATOM 690 N N . ASP A 1 85 ? 16.395 10.422 -16.807 1.00 91.00 85 ASP A N 1
ATOM 691 C CA . ASP A 1 85 ? 15.022 10.094 -16.424 1.00 91.00 85 ASP A CA 1
ATOM 692 C C . ASP A 1 85 ? 14.935 9.365 -15.079 1.00 91.00 85 ASP A C 1
ATOM 694 O O . ASP A 1 85 ? 14.006 9.595 -14.305 1.00 91.00 85 ASP A O 1
ATOM 698 N N . LYS A 1 86 ? 15.947 8.556 -14.741 1.00 91.75 86 LYS A N 1
ATOM 699 C CA . LYS A 1 86 ? 16.091 8.007 -13.390 1.00 91.75 86 LYS A CA 1
ATOM 700 C C . LYS A 1 86 ? 16.201 9.129 -12.353 1.00 91.75 86 LYS A C 1
ATOM 702 O O . LYS A 1 86 ? 15.495 9.076 -11.355 1.00 91.75 86 LYS A O 1
ATOM 707 N N . VAL A 1 87 ? 17.021 10.154 -12.600 1.00 92.25 87 VAL A N 1
ATOM 708 C CA . VAL A 1 87 ? 17.164 11.304 -11.686 1.00 92.25 87 VAL A CA 1
ATOM 709 C C . VAL A 1 87 ? 15.855 12.090 -11.569 1.00 92.25 87 VAL A C 1
ATOM 711 O O . VAL A 1 87 ? 15.447 12.427 -10.457 1.00 92.25 87 VAL A O 1
ATOM 714 N N . ARG A 1 88 ? 15.158 12.335 -12.689 1.00 92.81 88 ARG A N 1
ATOM 715 C CA . ARG A 1 88 ? 13.819 12.950 -12.69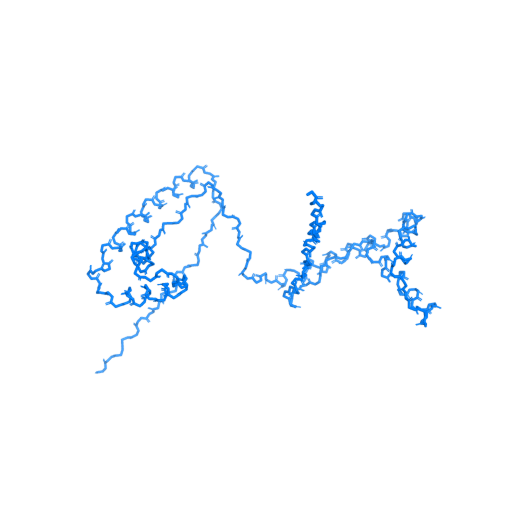8 1.00 92.81 88 ARG A CA 1
ATOM 716 C C . ARG A 1 88 ? 12.844 12.151 -11.832 1.00 92.81 88 ARG A C 1
ATOM 718 O O . ARG A 1 88 ? 12.216 12.721 -10.946 1.00 92.81 88 ARG A O 1
ATOM 725 N N . TYR A 1 89 ? 12.742 10.843 -12.066 1.00 88.31 89 TYR A N 1
ATOM 726 C CA . TYR A 1 89 ? 11.851 9.958 -11.318 1.00 88.31 89 TYR A CA 1
ATOM 727 C C . TYR A 1 89 ? 12.195 9.926 -9.828 1.00 88.31 89 TYR A C 1
ATOM 729 O O . TYR A 1 89 ? 11.295 10.012 -9.001 1.00 88.31 89 TYR A O 1
ATOM 737 N N . ASP A 1 90 ? 13.478 9.839 -9.475 1.00 85.69 90 ASP A N 1
ATOM 738 C CA . ASP A 1 90 ? 13.921 9.806 -8.080 1.00 85.69 90 ASP A CA 1
ATOM 739 C C . ASP A 1 90 ? 13.604 11.136 -7.364 1.00 85.69 90 ASP A C 1
ATOM 741 O O . ASP A 1 90 ? 13.161 11.120 -6.214 1.00 85.69 90 ASP A O 1
ATOM 745 N N . ARG A 1 91 ? 13.742 12.282 -8.051 1.00 88.00 91 ARG A N 1
ATOM 746 C CA . ARG A 1 91 ? 13.330 13.601 -7.540 1.00 88.00 91 ARG A CA 1
ATOM 747 C C . ARG A 1 91 ? 11.816 13.690 -7.352 1.00 88.00 91 ARG A C 1
ATOM 749 O O . ARG A 1 91 ? 11.360 14.003 -6.259 1.00 88.00 91 ARG A O 1
ATOM 756 N N . GLU A 1 92 ? 11.039 13.354 -8.379 1.00 87.44 92 GLU A N 1
ATOM 757 C CA . GLU A 1 92 ? 9.574 13.376 -8.307 1.00 87.44 92 GLU A CA 1
ATOM 758 C C . GLU A 1 92 ? 9.038 12.410 -7.238 1.00 87.44 92 GLU A C 1
ATOM 760 O O . GLU A 1 92 ? 8.078 12.725 -6.540 1.00 87.44 92 GLU A O 1
ATOM 765 N N . MET A 1 93 ? 9.666 11.243 -7.065 1.00 83.06 93 MET A N 1
ATOM 766 C CA . MET A 1 93 ? 9.300 10.285 -6.018 1.00 83.06 93 MET A CA 1
ATOM 767 C C . MET A 1 93 ? 9.709 10.728 -4.614 1.00 83.06 93 MET A C 1
ATOM 769 O O . MET A 1 93 ? 9.106 10.259 -3.653 1.00 83.06 93 MET A O 1
ATOM 773 N N . LYS A 1 94 ? 10.714 11.599 -4.471 1.00 81.31 94 LYS A N 1
ATOM 774 C CA . LYS A 1 94 ? 11.072 12.208 -3.183 1.00 81.31 94 LYS A CA 1
ATOM 775 C C . LYS A 1 94 ? 10.016 13.225 -2.747 1.00 81.31 94 LYS A C 1
ATOM 777 O O . LYS A 1 94 ? 9.650 13.249 -1.575 1.00 81.31 94 LYS A O 1
ATOM 782 N N . ASP A 1 95 ? 9.512 14.009 -3.696 1.00 79.94 95 ASP A N 1
ATOM 783 C CA . ASP A 1 95 ? 8.449 14.990 -3.460 1.00 79.94 95 ASP A CA 1
ATOM 784 C C . ASP A 1 95 ? 7.074 14.303 -3.312 1.00 79.94 95 ASP A C 1
ATOM 786 O O . ASP A 1 95 ? 6.198 14.763 -2.576 1.00 79.94 95 ASP A O 1
ATOM 790 N N . TYR A 1 96 ? 6.896 13.138 -3.944 1.00 77.69 96 TYR A N 1
ATOM 791 C CA . TYR A 1 96 ? 5.740 12.267 -3.755 1.00 77.69 96 TYR A CA 1
ATOM 792 C C . TYR A 1 96 ? 5.878 11.428 -2.476 1.00 77.69 96 TYR A C 1
ATOM 794 O O . TYR A 1 96 ? 6.379 10.302 -2.477 1.00 77.69 96 TYR A O 1
ATOM 802 N N . GLY A 1 97 ? 5.349 11.937 -1.363 1.00 65.69 97 GLY A N 1
ATOM 803 C CA . GLY A 1 97 ? 5.106 11.112 -0.182 1.00 65.69 97 GLY A CA 1
ATOM 804 C C . GLY A 1 97 ? 4.144 9.974 -0.553 1.00 65.69 97 GLY A C 1
ATOM 805 O O . GLY A 1 97 ? 3.004 10.264 -0.921 1.00 65.69 97 GLY A O 1
ATOM 806 N N . PRO A 1 98 ? 4.543 8.685 -0.491 1.00 62.97 98 PRO A N 1
ATOM 807 C CA . PRO A 1 98 ? 3.644 7.605 -0.864 1.00 62.97 98 PRO A CA 1
ATOM 808 C C . PRO A 1 98 ? 2.391 7.711 -0.000 1.00 62.97 98 PRO A C 1
ATOM 810 O O . PRO A 1 98 ? 2.495 7.723 1.230 1.00 62.97 98 PRO A O 1
ATOM 813 N N . ALA A 1 99 ? 1.215 7.789 -0.635 1.00 56.97 99 ALA A N 1
ATOM 814 C CA . ALA A 1 99 ? -0.061 7.668 0.058 1.00 56.97 99 ALA A CA 1
ATOM 815 C C . ALA A 1 99 ? 0.064 6.517 1.065 1.00 56.97 99 ALA A C 1
ATOM 817 O O . ALA A 1 99 ? 0.422 5.401 0.676 1.00 56.97 99 ALA A O 1
ATOM 818 N N . LYS A 1 100 ? -0.110 6.818 2.361 1.00 52.44 100 LYS A N 1
ATOM 819 C CA . LYS A 1 100 ? 0.035 5.895 3.500 1.00 52.44 100 LYS A CA 1
ATOM 820 C C . LYS A 1 100 ? -0.728 4.588 3.231 1.00 52.44 100 LYS A C 1
ATOM 822 O O . LYS A 1 100 ? -1.887 4.460 3.601 1.00 52.44 100 LYS A O 1
ATOM 827 N N . GLY A 1 101 ? -0.106 3.621 2.563 1.00 51.94 101 GLY A N 1
ATOM 828 C CA . GLY A 1 101 ? -0.843 2.473 2.019 1.00 51.94 101 GLY A CA 1
ATOM 829 C C . GLY A 1 101 ? 0.000 1.233 1.757 1.00 51.94 101 GLY A C 1
ATOM 830 O O . GLY A 1 101 ? -0.540 0.134 1.652 1.00 51.94 101 GLY A O 1
ATOM 831 N N . GLY A 1 102 ? 1.328 1.354 1.746 1.00 49.97 102 GLY A N 1
ATOM 832 C CA . GLY A 1 102 ? 2.196 0.188 1.825 1.00 49.97 102 GLY A CA 1
ATOM 833 C C . GLY A 1 102 ? 2.199 -0.341 3.254 1.00 49.97 102 GLY A C 1
ATOM 834 O O . GLY A 1 102 ? 2.962 0.151 4.084 1.00 49.97 102 GLY A O 1
ATOM 835 N N . LYS A 1 103 ? 1.360 -1.337 3.572 1.00 54.97 103 LYS A N 1
ATOM 836 C CA . LYS A 1 103 ? 1.558 -2.142 4.787 1.00 54.97 103 LYS A CA 1
ATOM 837 C C . LYS A 1 103 ? 2.974 -2.717 4.702 1.00 54.97 103 LYS A C 1
ATOM 839 O O . LYS A 1 103 ? 3.206 -3.639 3.924 1.00 54.97 103 LYS A O 1
ATOM 844 N N . LYS A 1 104 ? 3.923 -2.160 5.466 1.00 57.81 104 LYS A N 1
ATOM 845 C CA . LYS A 1 104 ? 5.240 -2.780 5.653 1.00 57.81 104 LYS A CA 1
ATOM 846 C C . LYS A 1 104 ? 4.993 -4.234 6.055 1.00 57.81 104 LYS A C 1
ATOM 848 O O . LYS A 1 104 ? 4.127 -4.487 6.901 1.00 57.81 104 LYS A O 1
ATOM 853 N N . LYS A 1 105 ? 5.684 -5.177 5.405 1.00 58.56 105 LYS A N 1
ATOM 854 C CA . LYS A 1 105 ? 5.629 -6.591 5.790 1.00 58.56 105 LYS A CA 1
ATOM 855 C C . LYS A 1 105 ? 5.997 -6.639 7.272 1.00 58.56 105 LYS A C 1
ATOM 857 O O . LYS A 1 105 ? 7.072 -6.183 7.639 1.00 58.56 105 LYS A O 1
ATOM 862 N N . LYS A 1 106 ? 5.055 -7.058 8.119 1.00 65.25 106 LYS A N 1
ATOM 863 C CA . LYS A 1 106 ? 5.346 -7.271 9.538 1.00 65.25 106 LYS A CA 1
ATOM 864 C C . LYS A 1 106 ? 6.286 -8.465 9.611 1.00 65.25 106 LYS A C 1
ATOM 866 O O . LYS A 1 106 ? 6.000 -9.470 8.959 1.00 65.25 106 LYS A O 1
ATOM 871 N N . ASP A 1 107 ? 7.373 -8.336 10.361 1.00 66.88 107 ASP A N 1
ATOM 872 C CA . ASP A 1 107 ? 8.312 -9.433 10.565 1.00 66.88 107 ASP A CA 1
ATOM 873 C C . ASP A 1 107 ? 7.563 -10.652 11.125 1.00 66.88 107 ASP A C 1
ATOM 875 O O . ASP A 1 107 ? 6.845 -10.503 12.118 1.00 66.88 107 ASP A O 1
ATOM 879 N N . PRO A 1 108 ? 7.700 -11.847 10.519 1.00 73.19 108 PRO A N 1
ATOM 880 C CA . PRO A 1 108 ? 7.032 -13.057 11.004 1.00 73.19 108 PRO A CA 1
ATOM 881 C C . PRO A 1 108 ? 7.406 -13.425 12.445 1.00 73.19 108 PRO A C 1
ATOM 883 O O . PRO A 1 108 ? 6.610 -14.048 13.138 1.00 73.19 108 PRO A O 1
ATOM 886 N N . ASN A 1 109 ? 8.598 -13.008 12.888 1.00 72.50 109 ASN A N 1
ATOM 887 C CA . ASN A 1 109 ? 9.145 -13.300 14.213 1.00 72.50 109 ASN A CA 1
ATOM 888 C C . ASN A 1 109 ? 8.851 -12.207 15.250 1.00 72.50 109 ASN A C 1
ATOM 890 O O . ASN A 1 109 ? 9.147 -12.404 16.426 1.00 72.50 109 ASN A O 1
ATOM 894 N N . ALA A 1 110 ? 8.295 -11.059 14.846 1.00 76.56 110 ALA A N 1
ATOM 895 C CA . ALA A 1 110 ? 7.954 -10.013 15.799 1.00 76.56 110 ALA A CA 1
ATOM 896 C C . ALA A 1 110 ? 6.722 -10.430 16.619 1.00 76.56 110 ALA A C 1
ATOM 898 O O . ALA A 1 110 ? 5.737 -10.905 16.036 1.00 76.56 110 ALA A O 1
ATOM 899 N N . PRO A 1 111 ? 6.719 -10.191 17.946 1.00 78.75 111 PRO A N 1
ATOM 900 C CA . PRO A 1 111 ? 5.535 -10.396 18.764 1.00 78.75 111 PRO A CA 1
ATOM 901 C C . PRO A 1 111 ? 4.317 -9.707 18.135 1.00 78.75 111 PRO A C 1
ATOM 903 O O . PRO A 1 111 ? 4.379 -8.567 17.656 1.00 78.75 111 PRO A O 1
ATOM 906 N N . LYS A 1 112 ? 3.176 -10.402 18.103 1.00 83.25 112 LYS A N 1
ATOM 907 C CA . LYS A 1 112 ? 1.933 -9.863 17.538 1.00 83.25 112 LYS A CA 1
ATOM 908 C C . LYS A 1 112 ? 1.223 -9.005 18.579 1.00 83.25 112 LYS A C 1
ATOM 910 O O . LYS A 1 112 ? 1.038 -9.431 19.711 1.00 83.25 112 LYS A O 1
ATOM 915 N N . ARG A 1 113 ? 0.769 -7.814 18.173 1.00 86.44 113 ARG A N 1
ATOM 916 C CA . ARG A 1 113 ? 0.029 -6.903 19.062 1.00 86.44 113 ARG A CA 1
ATOM 917 C C . ARG A 1 113 ? -1.199 -7.603 19.669 1.00 86.44 113 ARG A C 1
ATOM 919 O O . ARG A 1 113 ? -1.955 -8.214 18.903 1.00 86.44 113 ARG A O 1
ATOM 926 N N . PRO A 1 114 ? -1.424 -7.480 20.987 1.00 89.56 114 PRO A N 1
ATOM 927 C CA . PRO A 1 114 ? -2.549 -8.115 21.653 1.00 89.56 114 PRO A CA 1
ATOM 928 C C . PRO A 1 114 ? -3.872 -7.436 21.264 1.00 89.56 114 PRO A C 1
ATOM 930 O O . PRO A 1 114 ? -3.878 -6.255 20.892 1.00 89.56 114 PRO A O 1
ATOM 933 N N . PRO A 1 115 ? -4.999 -8.165 21.324 1.00 89.81 115 PRO A N 1
ATOM 934 C CA . PRO A 1 115 ? -6.324 -7.585 21.121 1.00 89.81 115 PRO A CA 1
ATOM 935 C C . PRO A 1 115 ? -6.663 -6.585 22.239 1.00 89.81 115 PRO A C 1
ATOM 937 O O . PRO A 1 115 ? -6.281 -6.772 23.392 1.00 89.81 115 PRO A O 1
ATOM 940 N N . SER A 1 116 ? -7.399 -5.520 21.904 1.00 92.25 116 SER A N 1
ATOM 941 C CA . SER A 1 116 ? -7.959 -4.597 22.902 1.00 92.25 116 SER A CA 1
ATOM 942 C C . SER A 1 116 ? -9.198 -5.192 23.583 1.00 92.25 116 SER A C 1
ATOM 944 O O . SER A 1 116 ? -9.759 -6.172 23.090 1.00 92.25 116 SER A O 1
ATOM 946 N N . GLY A 1 117 ? -9.671 -4.565 24.668 1.00 90.56 117 GLY A N 1
ATOM 947 C CA . GLY A 1 117 ? -10.887 -4.991 25.378 1.00 90.56 117 GLY A CA 1
ATOM 948 C C . GLY A 1 117 ? -12.096 -5.135 24.448 1.00 90.56 117 GLY A C 1
ATOM 949 O O . GLY A 1 117 ? -12.753 -6.171 24.446 1.00 90.56 117 GLY A O 1
ATOM 950 N N . PHE A 1 118 ? -12.296 -4.171 23.545 1.00 90.69 118 PHE A N 1
ATOM 951 C CA . PHE A 1 118 ? -13.336 -4.247 22.515 1.00 90.69 118 PHE A CA 1
ATOM 952 C C . PHE A 1 118 ? -13.176 -5.449 21.571 1.00 90.69 118 PHE A C 1
ATOM 954 O O . PHE A 1 118 ? -14.158 -6.098 21.223 1.00 90.69 118 PHE A O 1
ATOM 961 N N . PHE A 1 119 ? -11.949 -5.778 21.150 1.00 92.44 119 PHE A N 1
ATOM 962 C CA . PHE A 1 119 ? -11.719 -6.944 20.288 1.00 92.44 119 PHE A CA 1
ATOM 963 C C . PHE A 1 119 ? -11.944 -8.267 21.025 1.00 92.44 119 PHE A C 1
ATOM 965 O O . PHE A 1 119 ? -12.415 -9.220 20.405 1.00 92.44 119 PHE A O 1
ATOM 972 N N . LEU A 1 120 ? -11.646 -8.323 22.327 1.00 92.50 120 LEU A N 1
ATOM 973 C CA . LEU A 1 120 ? -11.983 -9.469 23.172 1.00 92.50 120 LEU A CA 1
ATOM 974 C C . LEU A 1 120 ? -13.504 -9.636 23.265 1.00 92.50 120 LEU A C 1
ATOM 976 O O . LEU A 1 120 ? -14.011 -10.715 22.965 1.00 92.50 120 LEU A O 1
ATOM 980 N N . PHE A 1 121 ? -14.236 -8.557 23.543 1.00 92.62 121 PHE A N 1
ATOM 981 C CA . PHE A 1 121 ? -15.700 -8.552 23.510 1.00 92.62 121 PHE A CA 1
ATOM 982 C C . PHE A 1 121 ? -16.246 -9.007 22.147 1.00 92.62 121 PHE A C 1
ATOM 984 O O . PHE A 1 121 ? -17.035 -9.946 22.061 1.00 92.62 121 PHE A O 1
ATOM 991 N N . CYS A 1 122 ? -15.752 -8.432 21.048 1.00 92.12 122 CYS A N 1
ATOM 992 C CA . CYS A 1 122 ? -16.151 -8.844 19.704 1.00 92.12 122 CYS A CA 1
ATOM 993 C C . CYS A 1 122 ? -15.894 -10.333 19.451 1.00 92.12 122 CYS A C 1
ATOM 995 O O . CYS A 1 122 ? -16.697 -10.974 18.782 1.00 92.12 122 CYS A O 1
ATOM 997 N N . SER A 1 123 ? -14.797 -10.899 19.960 1.00 90.94 123 SER A N 1
ATOM 998 C CA . SER A 1 123 ? -14.489 -12.320 19.768 1.00 90.94 123 SER A CA 1
ATOM 999 C C . SER A 1 123 ? -15.503 -13.252 20.442 1.00 90.94 123 SER A C 1
ATOM 1001 O O . SER A 1 123 ? -15.849 -14.279 19.862 1.00 90.94 123 SER A O 1
ATOM 1003 N N . GLU A 1 124 ? -16.038 -12.859 21.600 1.00 90.69 124 GLU A N 1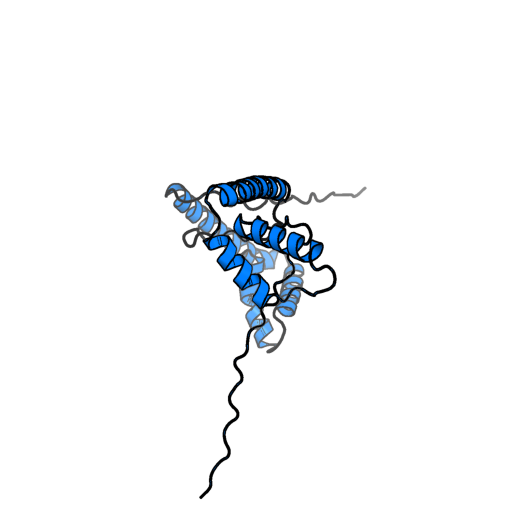
ATOM 1004 C CA . GLU A 1 124 ? -17.034 -13.629 22.355 1.00 90.69 124 GLU A CA 1
ATOM 1005 C C . GLU A 1 124 ? -18.455 -13.474 21.777 1.00 90.69 124 GLU A C 1
ATOM 1007 O O . GLU A 1 124 ? -19.225 -14.435 21.740 1.00 90.69 124 GLU A O 1
ATOM 1012 N N . PHE A 1 125 ? -18.817 -12.280 21.295 1.00 89.56 125 PHE A N 1
ATOM 1013 C CA . PHE A 1 125 ? -20.189 -11.965 20.868 1.00 89.56 125 PHE A CA 1
ATOM 1014 C C . PHE A 1 125 ? -20.433 -12.099 19.360 1.00 89.56 125 PHE A C 1
ATOM 1016 O O . PHE A 1 125 ? -21.553 -12.392 18.939 1.00 89.56 125 PHE A O 1
ATOM 1023 N N . ARG A 1 126 ? -19.398 -11.965 18.523 1.00 90.44 126 ARG A N 1
ATOM 1024 C CA . ARG A 1 126 ? -19.504 -12.193 17.073 1.00 90.44 126 ARG A CA 1
ATOM 1025 C C . ARG A 1 126 ? -20.064 -13.574 16.701 1.00 90.44 126 ARG A C 1
ATOM 1027 O O . ARG A 1 126 ? -20.927 -13.602 15.823 1.00 90.44 126 ARG A O 1
ATOM 1034 N N . PRO A 1 127 ? -19.623 -14.705 17.295 1.00 91.31 127 PRO A N 1
ATOM 1035 C CA . PRO A 1 127 ? -20.220 -16.003 16.987 1.00 91.31 127 PRO A CA 1
ATOM 1036 C C . PRO A 1 127 ? -21.688 -16.076 17.421 1.00 91.31 127 PRO A C 1
ATOM 1038 O O . PRO A 1 127 ? -22.492 -16.591 16.656 1.00 91.31 127 PRO A O 1
ATOM 1041 N N . LYS A 1 128 ? -22.066 -15.481 18.562 1.00 91.19 128 LYS A N 1
ATOM 1042 C CA . LYS A 1 128 ? -23.461 -15.456 19.041 1.00 91.19 128 LYS A CA 1
ATOM 1043 C C . LYS A 1 128 ? -24.391 -14.770 18.036 1.00 91.19 128 LYS A C 1
ATOM 1045 O O . LYS A 1 128 ? -25.374 -15.363 17.611 1.00 91.19 128 LYS A O 1
ATOM 1050 N N . ILE A 1 129 ? -24.022 -13.571 17.573 1.00 88.19 129 ILE A N 1
ATOM 1051 C CA . ILE A 1 129 ? -24.809 -12.814 16.581 1.00 88.19 129 ILE A CA 1
ATOM 1052 C C . ILE A 1 129 ? -24.893 -13.571 15.250 1.00 88.19 129 ILE A C 1
ATOM 1054 O O . ILE A 1 129 ? -25.943 -13.589 14.610 1.00 88.19 129 ILE A O 1
ATOM 1058 N N . LYS A 1 130 ? -23.792 -14.204 14.827 1.00 89.62 130 LYS A N 1
ATOM 1059 C CA . LYS A 1 130 ? -23.765 -14.989 13.589 1.00 89.62 130 LYS A CA 1
ATOM 1060 C C . LYS A 1 130 ? -24.651 -16.236 13.677 1.00 89.62 130 LYS A C 1
ATOM 1062 O O . LYS A 1 130 ? -25.248 -16.600 12.670 1.00 89.62 130 LYS A O 1
ATOM 1067 N N . SER A 1 131 ? -24.732 -16.874 14.845 1.00 89.25 131 SER A N 1
ATOM 1068 C CA . SER A 1 131 ? -25.602 -18.033 15.066 1.00 89.25 131 SER A CA 1
ATOM 1069 C C . SER A 1 131 ? -27.080 -17.650 15.068 1.00 89.25 131 SER A C 1
ATOM 1071 O O . SER A 1 131 ? -27.881 -18.375 14.495 1.00 89.25 131 SER A O 1
ATOM 1073 N N . THR A 1 132 ? -27.443 -16.508 15.660 1.00 88.62 132 THR A N 1
ATOM 1074 C CA . THR A 1 132 ? -28.832 -16.017 15.642 1.00 88.62 132 THR A CA 1
ATOM 1075 C C . THR A 1 132 ? -29.260 -15.562 14.246 1.00 88.62 132 THR A C 1
ATOM 1077 O O . THR A 1 132 ? -30.391 -15.809 13.845 1.00 88.62 132 THR A O 1
ATOM 1080 N N . ASN A 1 133 ? -28.348 -14.947 13.483 1.00 85.50 133 ASN A N 1
ATOM 1081 C CA . ASN A 1 133 ? -28.616 -14.448 12.133 1.00 85.50 133 ASN A CA 1
ATOM 1082 C C . ASN A 1 133 ? -27.656 -15.078 11.110 1.00 85.50 133 ASN A C 1
ATOM 1084 O O . ASN A 1 133 ? -26.718 -14.408 10.654 1.00 85.50 133 ASN A O 1
ATOM 1088 N N . PRO A 1 134 ? -27.857 -16.347 10.716 1.00 84.62 134 PRO A N 1
ATOM 1089 C CA . PRO A 1 134 ? -27.024 -16.972 9.699 1.00 84.62 134 PRO A CA 1
ATOM 1090 C C . PRO A 1 134 ? -27.214 -16.238 8.362 1.00 84.62 134 PRO A C 1
ATOM 1092 O O . PRO A 1 134 ? -28.281 -16.279 7.762 1.00 84.62 134 PRO A O 1
ATOM 1095 N N . GLY A 1 135 ? -26.181 -15.521 7.906 1.00 86.06 135 GLY A N 1
ATOM 1096 C CA . GLY A 1 135 ? -26.197 -14.758 6.646 1.00 86.06 135 GLY A CA 1
ATOM 1097 C C . GLY A 1 135 ? -26.023 -13.244 6.793 1.00 86.06 135 GLY A C 1
ATOM 1098 O O . GLY A 1 135 ? -25.825 -12.560 5.792 1.00 86.06 135 GLY A O 1
ATOM 1099 N N . ILE A 1 136 ? -26.017 -12.711 8.020 1.00 88.12 136 ILE A N 1
ATOM 1100 C CA . ILE A 1 136 ? -25.699 -11.296 8.252 1.00 88.12 136 ILE A CA 1
ATOM 1101 C C . ILE A 1 136 ? -24.287 -10.949 7.746 1.00 88.12 136 ILE A C 1
ATOM 1103 O O . ILE A 1 136 ? -23.331 -11.716 7.916 1.00 88.12 136 ILE A O 1
ATOM 1107 N N . SER A 1 137 ? -24.140 -9.769 7.135 1.00 90.94 137 SER A N 1
ATOM 1108 C CA . SER A 1 137 ? -22.842 -9.313 6.647 1.00 90.94 137 SER A CA 1
ATOM 1109 C C . SER A 1 137 ? -21.875 -9.076 7.812 1.00 90.94 137 SER A C 1
ATOM 1111 O O . SER A 1 137 ? -22.251 -8.634 8.900 1.00 90.94 137 SER A O 1
ATOM 1113 N N . ILE A 1 138 ? -20.584 -9.335 7.586 1.00 88.38 138 ILE A N 1
ATOM 1114 C CA . ILE A 1 138 ? -19.547 -9.096 8.602 1.00 88.38 138 ILE A CA 1
ATOM 1115 C C . ILE A 1 138 ? -19.531 -7.620 9.035 1.00 88.38 138 ILE A C 1
ATOM 1117 O O . ILE A 1 138 ? -19.249 -7.333 10.199 1.00 88.38 138 ILE A O 1
ATOM 1121 N N . GLY A 1 139 ? -19.841 -6.704 8.110 1.00 90.81 139 GLY A N 1
ATOM 1122 C CA . GLY A 1 139 ? -19.922 -5.272 8.383 1.00 90.81 139 GLY A CA 1
ATOM 1123 C C . GLY A 1 139 ? -21.053 -4.929 9.348 1.00 90.81 139 GLY A C 1
ATOM 1124 O O . GLY A 1 139 ? -20.830 -4.191 10.303 1.00 90.81 139 GLY A O 1
ATOM 1125 N N . ASP A 1 140 ? -22.232 -5.518 9.163 1.00 90.19 140 ASP A N 1
ATOM 1126 C CA . ASP A 1 140 ? -23.386 -5.241 10.025 1.00 90.19 140 ASP A CA 1
ATOM 1127 C C . ASP A 1 140 ? -23.224 -5.861 11.415 1.00 90.19 140 ASP A C 1
ATOM 1129 O O . ASP A 1 140 ? -23.596 -5.247 1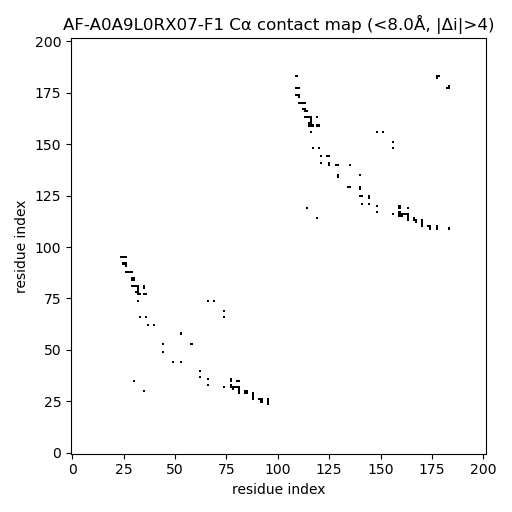2.413 1.00 90.19 140 ASP A O 1
ATOM 1133 N N . VAL A 1 141 ? -22.573 -7.026 11.515 1.00 90.50 141 VAL A N 1
ATOM 1134 C CA . VAL A 1 141 ? -22.184 -7.592 12.819 1.00 90.50 141 VAL A CA 1
ATOM 1135 C C . VAL A 1 141 ? -21.221 -6.665 13.553 1.00 90.50 141 VAL A C 1
ATOM 1137 O O . VAL A 1 141 ? -21.371 -6.454 14.753 1.00 90.50 141 VAL A O 1
ATOM 1140 N N . ALA A 1 142 ? -20.239 -6.095 12.849 1.00 90.69 142 ALA A N 1
ATOM 1141 C CA . ALA A 1 142 ? -19.284 -5.174 13.456 1.00 90.69 142 ALA A CA 1
ATOM 1142 C C . ALA A 1 142 ? -19.957 -3.886 13.959 1.00 90.69 142 ALA A C 1
ATOM 1144 O O . ALA A 1 142 ? -19.621 -3.429 15.049 1.00 90.69 142 ALA A O 1
ATOM 1145 N N . LYS A 1 143 ? -20.927 -3.339 13.210 1.00 92.56 143 LYS A N 1
ATOM 1146 C CA . LYS A 1 143 ? -21.727 -2.181 13.645 1.00 92.56 143 LYS A CA 1
ATOM 1147 C C . LYS A 1 143 ? -22.504 -2.486 14.926 1.00 92.56 143 LYS A C 1
ATOM 1149 O O . LYS A 1 143 ? -22.310 -1.791 15.918 1.00 92.56 143 LYS A O 1
ATOM 1154 N N . LYS A 1 144 ? -23.266 -3.588 14.944 1.00 91.00 144 LYS A N 1
ATOM 1155 C CA . LYS A 1 144 ? -24.024 -4.024 16.132 1.00 91.00 144 LYS A CA 1
ATOM 1156 C C . LYS A 1 144 ? -23.130 -4.226 17.357 1.00 91.00 144 LYS A C 1
ATOM 1158 O O . LYS A 1 144 ? -23.479 -3.802 18.450 1.00 91.00 144 LYS A O 1
ATOM 1163 N N . LEU A 1 145 ? -21.959 -4.845 17.185 1.00 92.81 145 LEU A N 1
ATOM 1164 C CA . LEU A 1 145 ? -21.001 -5.030 18.282 1.00 92.81 145 LEU A CA 1
ATOM 1165 C C . LEU A 1 145 ? -20.435 -3.703 18.798 1.00 92.81 145 LEU A C 1
ATOM 1167 O O . LEU A 1 145 ? -20.214 -3.570 19.998 1.00 92.81 145 LEU A O 1
ATOM 1171 N N . GLY A 1 146 ? -20.194 -2.735 17.909 1.00 92.81 146 GLY A N 1
ATOM 1172 C CA . GLY A 1 146 ? -19.753 -1.392 18.286 1.00 92.81 146 GLY A CA 1
ATOM 1173 C C . GLY A 1 146 ? -20.796 -0.654 19.123 1.00 92.81 146 GLY A C 1
ATOM 1174 O O . GLY A 1 146 ? -20.458 -0.096 20.163 1.00 92.81 146 GLY A O 1
ATOM 1175 N N . GLU A 1 147 ? -22.061 -0.707 18.708 1.00 93.25 147 GLU A N 1
ATOM 1176 C CA . GLU A 1 147 ? -23.192 -0.137 19.452 1.00 93.25 147 GLU A CA 1
ATOM 1177 C C . GLU A 1 147 ? -23.353 -0.801 20.824 1.00 93.25 147 GLU A C 1
ATOM 1179 O O . GLU A 1 147 ? -23.381 -0.108 21.838 1.00 93.25 147 GLU A O 1
ATOM 1184 N N . MET A 1 148 ? -23.355 -2.140 20.874 1.00 91.19 148 MET A N 1
ATOM 1185 C CA . MET A 1 148 ? -23.411 -2.891 22.133 1.00 91.19 148 MET A CA 1
ATOM 1186 C C . MET A 1 148 ? -22.274 -2.487 23.068 1.00 91.19 148 MET A C 1
ATOM 1188 O O . MET A 1 148 ? -22.521 -2.183 24.227 1.00 91.19 148 MET A O 1
ATOM 1192 N N . TRP A 1 149 ? -21.038 -2.423 22.565 1.00 93.00 149 TRP A N 1
ATOM 1193 C CA . TRP A 1 149 ? -19.892 -2.015 23.372 1.00 93.00 149 TRP A CA 1
ATOM 1194 C C . TRP A 1 149 ? -20.025 -0.590 23.904 1.00 93.00 149 TRP A C 1
ATOM 1196 O O . TRP A 1 149 ? -19.673 -0.348 25.051 1.00 93.00 149 TRP A O 1
ATOM 1206 N N . ASN A 1 150 ? -20.523 0.360 23.113 1.00 92.25 150 ASN A N 1
ATOM 1207 C CA . ASN A 1 150 ? -20.707 1.730 23.591 1.00 92.25 150 ASN A CA 1
ATOM 1208 C C . ASN A 1 150 ? -21.767 1.811 24.695 1.00 92.25 150 ASN A C 1
ATOM 1210 O O . ASN A 1 150 ? -21.545 2.535 25.662 1.00 92.25 150 ASN A O 1
ATOM 1214 N N . ASN A 1 151 ? -22.828 1.007 24.592 1.00 93.12 151 ASN A N 1
ATOM 1215 C CA . ASN A 1 151 ? -23.923 0.956 25.560 1.00 93.12 151 ASN A CA 1
ATOM 1216 C C . ASN A 1 151 ? -23.593 0.185 26.849 1.00 93.12 151 ASN A C 1
ATOM 1218 O O . ASN A 1 151 ? -24.294 0.362 27.840 1.00 93.12 151 ASN A O 1
ATOM 1222 N N . LEU A 1 152 ? -22.550 -0.657 26.864 1.00 90.44 152 LEU A N 1
ATOM 1223 C CA . LEU A 1 152 ? -22.112 -1.327 28.094 1.00 90.44 152 LEU A CA 1
ATOM 1224 C C . LEU A 1 152 ? -21.645 -0.309 29.140 1.00 90.44 152 LEU A C 1
ATOM 1226 O O . LEU A 1 152 ? -20.938 0.655 28.821 1.00 90.44 152 LEU A O 1
ATOM 1230 N N . SER A 1 153 ? -21.961 -0.583 30.401 1.00 92.19 153 SER A N 1
ATOM 1231 C CA . SER A 1 153 ? -21.435 0.176 31.534 1.00 92.19 153 SER A CA 1
ATOM 1232 C C . SER A 1 153 ? -19.923 -0.024 31.688 1.00 92.19 153 SER A C 1
ATOM 1234 O O . SER A 1 153 ? -19.341 -1.007 31.212 1.00 92.19 153 SER A O 1
ATOM 1236 N N . ASP A 1 154 ? -19.256 0.892 32.393 1.00 89.25 154 ASP A N 1
ATOM 1237 C CA . ASP A 1 154 ? -17.825 0.744 32.668 1.00 89.25 154 ASP A CA 1
ATOM 1238 C C . ASP A 1 154 ? -17.524 -0.529 33.464 1.00 89.25 154 ASP A C 1
ATOM 1240 O O . ASP A 1 154 ? -16.514 -1.176 33.194 1.00 89.25 154 ASP A O 1
ATOM 1244 N N . SER A 1 155 ? -18.428 -0.944 34.359 1.00 90.81 155 SER A N 1
ATOM 1245 C CA . SER A 1 155 ? -18.320 -2.190 35.130 1.00 90.81 155 SER A CA 1
ATOM 1246 C C . SER A 1 155 ? -18.307 -3.435 34.234 1.00 90.81 155 SER A C 1
ATOM 1248 O O . SER A 1 155 ? -17.481 -4.328 34.407 1.00 90.81 155 SER A O 1
ATOM 1250 N N . GLU A 1 156 ? -19.146 -3.469 33.197 1.00 89.94 156 GLU A N 1
ATOM 1251 C CA . GLU A 1 156 ? -19.175 -4.576 32.231 1.00 89.94 156 GLU A CA 1
ATOM 1252 C C . GLU A 1 156 ? -17.974 -4.550 31.277 1.00 89.94 156 GLU A C 1
ATOM 1254 O O . GLU A 1 156 ? -17.503 -5.596 30.823 1.00 89.94 156 GLU A O 1
ATOM 1259 N N . LYS A 1 157 ? -17.425 -3.361 31.000 1.00 91.44 157 LYS A N 1
ATOM 1260 C CA . LYS A 1 157 ? -16.187 -3.185 30.223 1.00 91.44 157 LYS A CA 1
ATOM 1261 C C . LYS A 1 157 ? -14.933 -3.543 31.026 1.00 91.44 157 LYS A C 1
ATOM 1263 O O . LYS A 1 157 ? -13.955 -4.002 30.428 1.00 91.44 157 LYS A O 1
ATOM 1268 N N . GLN A 1 158 ? -14.935 -3.366 32.352 1.00 92.69 158 GLN A N 1
ATOM 1269 C CA . GLN A 1 158 ? -13.795 -3.648 33.236 1.00 92.69 158 GLN A CA 1
ATOM 1270 C C . GLN A 1 158 ? -13.164 -5.033 33.025 1.00 92.69 158 GLN A C 1
ATOM 1272 O O . GLN A 1 158 ? -11.950 -5.083 32.815 1.00 92.69 158 GLN A O 1
ATOM 1277 N N . PRO A 1 159 ? -13.896 -6.165 33.012 1.00 93.88 159 PRO A N 1
ATOM 1278 C CA . PRO A 1 159 ? -13.277 -7.476 32.809 1.00 93.88 159 PRO A CA 1
ATOM 1279 C C . PRO A 1 159 ? -12.551 -7.578 31.461 1.00 93.88 159 PRO A C 1
ATOM 1281 O O . PRO A 1 159 ? -11.471 -8.168 31.384 1.00 93.88 159 PRO A O 1
ATOM 1284 N N . TYR A 1 160 ? -13.086 -6.966 30.402 1.00 92.88 160 TYR A N 1
ATOM 1285 C CA . TYR A 1 160 ? -12.447 -6.935 29.084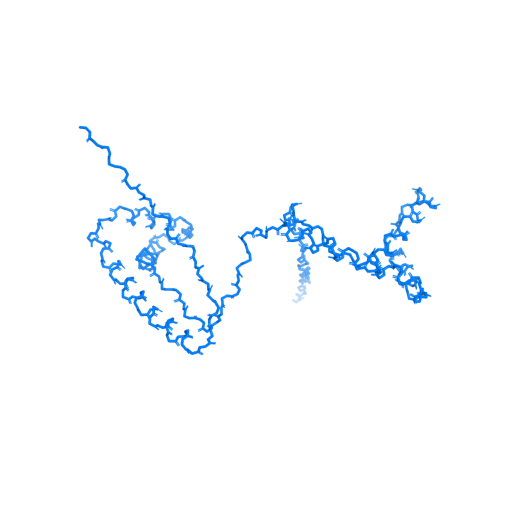 1.00 92.88 160 TYR A CA 1
ATOM 1286 C C . TYR A 1 160 ? -11.210 -6.037 29.060 1.00 92.88 160 TYR A C 1
ATOM 1288 O O . TYR A 1 160 ? -10.188 -6.412 28.480 1.00 92.88 160 TYR A O 1
ATOM 1296 N N . ASN A 1 161 ? -11.275 -4.882 29.721 1.00 90.88 161 ASN A N 1
ATOM 1297 C CA . ASN A 1 161 ? -10.145 -3.970 29.867 1.00 90.88 161 ASN A CA 1
ATOM 1298 C C . ASN A 1 161 ? -9.017 -4.605 30.693 1.00 90.88 161 ASN A C 1
ATOM 1300 O O . ASN A 1 161 ? -7.861 -4.546 30.281 1.00 90.88 161 ASN A O 1
ATOM 1304 N N . ASN A 1 162 ? -9.348 -5.305 31.780 1.00 92.38 162 ASN A N 1
ATOM 1305 C CA . ASN A 1 162 ? -8.398 -6.029 32.624 1.00 92.38 162 ASN A CA 1
ATOM 1306 C C . ASN A 1 162 ? -7.743 -7.199 31.879 1.00 92.38 162 ASN A C 1
ATOM 1308 O O . ASN A 1 162 ? -6.521 -7.358 31.924 1.00 92.38 162 ASN A O 1
ATOM 1312 N N . LYS A 1 163 ? -8.523 -7.995 31.130 1.00 91.56 163 LYS A N 1
ATOM 1313 C CA . LYS A 1 163 ? -7.978 -9.043 30.245 1.00 91.56 163 LYS A CA 1
ATOM 1314 C C . LYS A 1 163 ? -7.025 -8.443 29.203 1.00 91.56 163 LYS A C 1
ATOM 1316 O O . LYS A 1 163 ? -5.928 -8.963 29.003 1.00 91.56 163 LYS A O 1
ATOM 1321 N N . ALA A 1 164 ? -7.405 -7.333 28.568 1.00 91.94 164 ALA A N 1
ATOM 1322 C CA . ALA A 1 164 ? -6.562 -6.654 27.586 1.00 91.94 164 ALA A CA 1
ATOM 1323 C C . ALA A 1 164 ? -5.285 -6.066 28.208 1.00 91.94 164 ALA A C 1
ATOM 1325 O O . ALA A 1 164 ? -4.225 -6.147 27.590 1.00 91.94 164 ALA A O 1
ATOM 1326 N N . ALA A 1 165 ? -5.359 -5.525 29.427 1.00 91.88 165 ALA A N 1
ATOM 1327 C CA . ALA A 1 165 ? -4.206 -5.012 30.163 1.00 91.88 165 ALA A CA 1
ATOM 1328 C C . ALA A 1 165 ? -3.194 -6.123 30.480 1.00 91.88 165 ALA A C 1
ATOM 1330 O O . ALA A 1 165 ? -2.013 -5.965 30.181 1.00 91.88 165 ALA A O 1
ATOM 1331 N N . LYS A 1 166 ? -3.657 -7.287 30.958 1.00 92.81 166 LYS A N 1
ATOM 1332 C CA . LYS A 1 166 ? -2.795 -8.461 31.194 1.00 92.81 166 LYS A CA 1
ATOM 1333 C C . LYS A 1 166 ? -2.109 -8.949 29.914 1.00 92.81 166 LYS A C 1
ATOM 1335 O O . LYS A 1 166 ? -0.915 -9.238 29.909 1.00 92.81 166 LYS A O 1
ATOM 1340 N N . LEU A 1 167 ? -2.844 -9.011 28.799 1.00 90.75 167 LEU A N 1
ATOM 1341 C CA . LEU A 1 167 ? -2.268 -9.380 27.498 1.00 90.75 167 LEU A CA 1
ATOM 1342 C C . LEU A 1 167 ? -1.270 -8.333 26.988 1.00 90.75 167 LEU A C 1
ATOM 1344 O O . LEU A 1 167 ? -0.277 -8.688 26.353 1.00 90.75 167 LEU A O 1
ATOM 1348 N N . LYS A 1 168 ? -1.524 -7.051 27.266 1.00 89.81 168 LYS A N 1
ATOM 1349 C CA . LYS A 1 168 ? -0.614 -5.950 26.943 1.00 89.81 168 LYS A CA 1
ATOM 1350 C C . LYS A 1 168 ? 0.692 -6.056 27.716 1.00 89.81 168 LYS A C 1
ATOM 1352 O O . LYS A 1 168 ? 1.741 -5.947 27.095 1.00 89.81 168 LYS A O 1
ATOM 1357 N N . GLU A 1 169 ? 0.631 -6.336 29.012 1.00 90.69 169 GLU A N 1
ATOM 1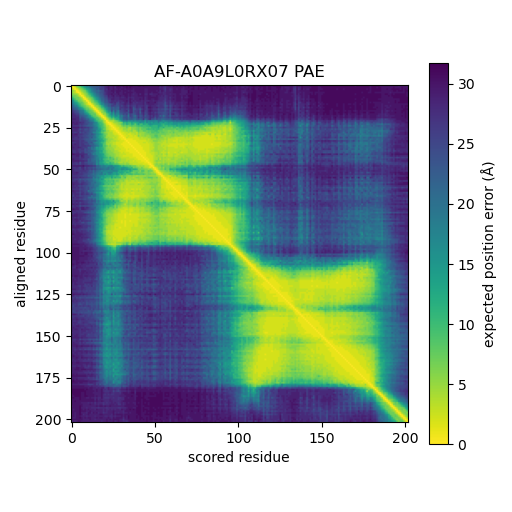358 C CA . GLU A 1 169 ? 1.822 -6.519 29.843 1.00 90.69 169 GLU A CA 1
ATOM 1359 C C . GLU A 1 169 ? 2.673 -7.700 29.351 1.00 90.69 169 GLU A C 1
ATOM 1361 O O . GLU A 1 169 ? 3.885 -7.572 29.191 1.00 90.69 169 GLU A O 1
ATOM 1366 N N . LYS A 1 170 ? 2.038 -8.835 29.020 1.00 89.75 170 LYS A N 1
ATOM 1367 C CA . LYS A 1 170 ? 2.743 -9.985 28.436 1.00 89.75 170 LYS A CA 1
ATOM 1368 C C . LYS A 1 170 ? 3.431 -9.620 27.117 1.00 89.75 170 LYS A C 1
ATOM 1370 O O . LYS A 1 170 ? 4.601 -9.924 26.933 1.00 89.75 170 LYS A O 1
ATOM 1375 N N . TYR A 1 171 ? 2.728 -8.919 26.228 1.00 89.38 171 TYR A N 1
ATOM 1376 C CA . TYR A 1 171 ? 3.297 -8.458 24.963 1.00 89.38 171 TYR A CA 1
ATOM 1377 C C . TYR A 1 171 ? 4.470 -7.491 25.159 1.00 89.38 171 TYR A C 1
ATOM 1379 O O . TYR A 1 171 ? 5.437 -7.545 24.410 1.00 89.38 171 TYR A O 1
ATOM 1387 N N . GLU A 1 172 ? 4.395 -6.595 26.141 1.00 88.94 172 GLU A N 1
ATOM 1388 C CA . GLU A 1 172 ? 5.486 -5.669 26.453 1.00 88.94 172 GLU A CA 1
ATOM 1389 C C . GLU A 1 172 ? 6.743 -6.413 26.919 1.00 88.94 172 GLU A C 1
ATOM 1391 O O . GLU A 1 172 ? 7.835 -6.066 26.467 1.00 88.94 172 GLU A O 1
ATOM 1396 N N . LYS A 1 173 ? 6.588 -7.480 27.716 1.00 88.75 173 LYS A N 1
ATOM 1397 C CA . LYS A 1 173 ? 7.688 -8.388 28.084 1.00 88.75 173 LYS A CA 1
ATOM 1398 C C . LYS A 1 173 ? 8.246 -9.122 26.861 1.00 88.75 173 LYS A C 1
ATOM 1400 O O . LYS A 1 173 ? 9.438 -9.024 26.592 1.00 88.75 173 LYS A O 1
ATOM 1405 N N . ASP A 1 174 ? 7.383 -9.734 26.046 1.00 85.88 174 ASP A N 1
ATOM 1406 C CA . ASP A 1 174 ? 7.794 -10.447 24.826 1.00 85.88 174 ASP A CA 1
ATOM 1407 C C . ASP A 1 174 ? 8.529 -9.519 23.836 1.00 85.88 174 ASP A C 1
ATOM 1409 O O . ASP A 1 174 ? 9.491 -9.917 23.178 1.00 85.88 174 ASP A O 1
ATOM 1413 N N . VAL A 1 175 ? 8.094 -8.259 23.717 1.00 85.62 175 VAL A N 1
ATOM 1414 C CA . VAL A 1 175 ? 8.757 -7.240 22.888 1.00 85.62 175 VAL A CA 1
ATOM 1415 C C . VAL A 1 175 ? 10.092 -6.813 23.483 1.00 85.62 175 VAL A C 1
ATOM 1417 O O . VAL A 1 175 ? 11.032 -6.600 22.717 1.00 85.62 175 VAL A O 1
ATOM 1420 N N . ALA A 1 176 ? 10.195 -6.670 24.806 1.00 85.56 176 ALA A N 1
ATOM 1421 C CA . ALA A 1 176 ? 11.457 -6.357 25.467 1.00 85.56 176 ALA A CA 1
ATOM 1422 C C . ALA A 1 176 ? 12.490 -7.471 25.227 1.00 85.56 176 ALA A C 1
ATOM 1424 O O . ALA A 1 176 ? 13.607 -7.173 24.801 1.00 85.56 176 ALA A O 1
ATOM 1425 N N . ASP A 1 177 ? 12.081 -8.734 25.366 1.00 84.31 177 ASP A N 1
ATOM 1426 C CA . ASP A 1 177 ? 12.913 -9.911 25.092 1.00 84.31 177 ASP A CA 1
ATOM 1427 C C . ASP A 1 177 ? 13.279 -10.039 23.608 1.00 84.31 177 ASP A C 1
ATOM 1429 O O . ASP A 1 177 ? 14.395 -10.414 23.247 1.00 84.31 177 ASP A O 1
ATOM 1433 N N . TYR A 1 178 ? 12.351 -9.711 22.710 1.00 80.81 178 TYR A N 1
ATOM 1434 C CA . TYR A 1 178 ? 12.609 -9.710 21.271 1.00 80.81 178 TYR A CA 1
ATOM 1435 C C . TYR A 1 178 ? 13.584 -8.595 20.860 1.00 80.81 178 TYR A C 1
ATOM 1437 O O . TYR A 1 178 ? 14.456 -8.796 20.012 1.00 80.81 178 TYR A O 1
ATOM 1445 N N . LYS A 1 179 ? 13.464 -7.417 21.482 1.00 79.81 179 LYS A N 1
ATOM 1446 C CA . LYS A 1 179 ? 14.350 -6.275 21.239 1.00 79.81 179 LYS A CA 1
ATOM 1447 C C . LYS A 1 179 ? 15.752 -6.522 21.801 1.00 79.81 179 LYS A C 1
ATOM 1449 O O . LYS A 1 179 ? 16.720 -6.193 21.121 1.00 79.81 179 LYS A O 1
ATOM 1454 N N . SER A 1 180 ? 15.871 -7.115 22.992 1.00 76.62 180 SER A N 1
ATOM 1455 C CA . SER A 1 180 ? 17.167 -7.461 23.597 1.00 76.62 180 SER A CA 1
ATOM 1456 C C . SER A 1 180 ? 17.909 -8.541 22.802 1.00 76.62 180 SER A C 1
ATOM 1458 O O . SER A 1 180 ? 19.129 -8.487 22.690 1.00 76.62 180 SER A O 1
ATOM 1460 N N . LYS A 1 181 ? 17.179 -9.448 22.138 1.00 73.06 181 LYS A N 1
ATOM 1461 C CA . LYS A 1 181 ? 17.721 -10.453 21.202 1.00 73.06 181 LYS A CA 1
ATOM 1462 C C . LYS A 1 181 ? 18.100 -9.899 19.813 1.00 73.06 181 LYS A C 1
ATOM 1464 O O . LYS A 1 181 ? 18.404 -10.672 18.906 1.00 73.06 181 LYS A O 1
ATOM 1469 N N . GLY A 1 182 ? 18.114 -8.573 19.633 1.00 57.84 182 GLY A N 1
ATOM 1470 C CA . GLY A 1 182 ? 18.823 -7.911 18.530 1.00 57.84 182 GLY A CA 1
ATOM 1471 C C . GLY A 1 182 ? 18.104 -7.847 17.179 1.00 57.84 182 GLY A C 1
ATOM 1472 O O . GLY A 1 182 ? 18.763 -7.644 16.162 1.00 57.84 182 GLY A O 1
ATOM 1473 N N . LYS A 1 183 ? 16.773 -8.000 17.116 1.00 56.75 183 LYS A N 1
ATOM 1474 C CA . LYS A 1 183 ? 16.029 -7.901 15.842 1.00 56.75 183 LYS A CA 1
ATOM 1475 C C . LYS A 1 183 ? 14.765 -7.040 15.918 1.00 56.75 183 LYS A C 1
ATOM 1477 O O . LYS A 1 183 ? 13.687 -7.533 15.620 1.00 56.75 183 LYS A O 1
ATOM 1482 N N . PHE A 1 184 ? 14.841 -5.747 16.247 1.00 49.88 184 PHE A N 1
ATOM 1483 C CA . PHE A 1 184 ? 13.702 -4.859 15.947 1.00 49.88 184 PHE A CA 1
ATOM 1484 C C . PHE A 1 184 ? 14.081 -3.410 15.630 1.00 49.88 184 PHE A C 1
ATOM 1486 O O . PHE A 1 184 ? 14.351 -2.616 16.533 1.00 49.88 184 PHE A O 1
ATOM 1493 N N . ASP A 1 185 ? 13.954 -3.051 14.350 1.00 44.88 185 ASP A N 1
ATOM 1494 C CA . ASP A 1 185 ? 13.754 -1.675 13.901 1.00 44.88 185 ASP A CA 1
ATOM 1495 C C . ASP A 1 185 ? 12.305 -1.247 14.175 1.00 44.88 185 ASP A C 1
ATOM 1497 O O . ASP A 1 185 ? 11.327 -1.806 13.669 1.00 44.88 185 ASP A O 1
ATOM 1501 N N . GLY A 1 186 ? 12.169 -0.244 15.037 1.00 42.03 186 GLY A N 1
ATOM 1502 C CA . GLY A 1 186 ? 10.926 0.170 15.674 1.00 42.03 186 GLY A CA 1
ATOM 1503 C C . GLY A 1 186 ? 9.784 0.561 14.733 1.00 42.03 186 GLY A C 1
ATOM 1504 O O . GLY A 1 186 ? 9.738 1.677 14.222 1.00 42.03 186 GLY A O 1
ATOM 1505 N N . ALA A 1 187 ? 8.740 -0.266 14.654 1.00 40.91 187 ALA A N 1
ATOM 1506 C CA . ALA A 1 187 ? 7.406 0.181 14.249 1.00 40.91 187 ALA A CA 1
ATOM 1507 C C . ALA A 1 187 ? 6.676 0.857 15.430 1.00 40.91 187 ALA A C 1
ATOM 1509 O O . ALA A 1 187 ? 5.692 0.324 15.961 1.00 40.91 187 ALA A O 1
ATOM 1510 N N . LYS A 1 188 ? 7.140 2.050 15.838 1.00 36.81 188 LYS A N 1
ATOM 1511 C CA . LYS A 1 188 ? 6.336 2.965 16.665 1.00 36.81 188 LYS A CA 1
ATOM 1512 C C . LYS A 1 188 ? 5.091 3.355 15.856 1.00 36.81 188 LYS A C 1
ATOM 1514 O O . LYS A 1 188 ? 5.176 4.047 14.847 1.00 36.81 188 LYS A O 1
ATOM 1519 N N . GLY A 1 189 ? 3.931 2.833 16.261 1.00 34.34 189 GLY A N 1
ATOM 1520 C CA . GLY A 1 189 ? 2.638 3.346 15.801 1.00 34.34 189 GLY A CA 1
ATOM 1521 C C 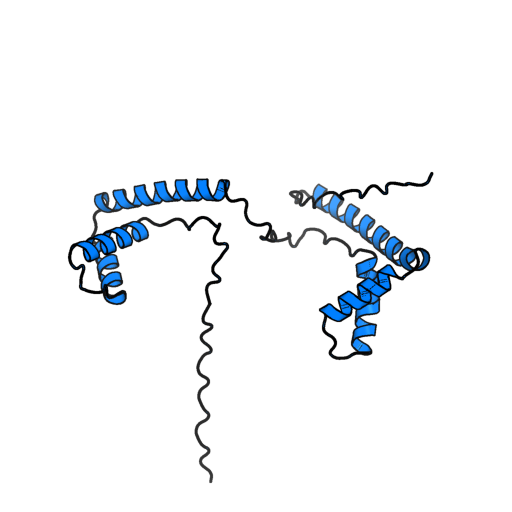. GLY A 1 189 ? 2.375 4.730 16.406 1.00 34.34 189 GLY A C 1
ATOM 1522 O O . GLY A 1 189 ? 2.996 5.054 17.419 1.00 34.34 189 GLY A O 1
ATOM 1523 N N . PRO A 1 190 ? 1.492 5.540 15.799 1.00 38.16 190 PRO A N 1
ATOM 1524 C CA . PRO A 1 190 ? 1.304 6.929 16.191 1.00 38.16 190 PRO A CA 1
ATOM 1525 C C . PRO A 1 190 ? 0.811 7.018 17.636 1.00 38.16 190 PRO A C 1
ATOM 1527 O O . PRO A 1 190 ? -0.062 6.254 18.057 1.00 38.16 190 PRO A O 1
ATOM 1530 N N . ALA A 1 191 ? 1.419 7.941 18.379 1.00 32.75 191 ALA A N 1
ATOM 1531 C CA . ALA A 1 191 ? 1.026 8.321 19.722 1.00 32.75 191 ALA A CA 1
ATOM 1532 C C . ALA A 1 191 ? -0.465 8.689 19.757 1.00 32.75 191 ALA A C 1
ATOM 1534 O O . ALA A 1 191 ? -0.992 9.303 18.827 1.00 32.75 191 ALA A O 1
ATOM 1535 N N . LYS A 1 192 ? -1.139 8.276 20.832 1.00 33.62 192 LYS A N 1
ATOM 1536 C CA . LYS A 1 192 ? -2.514 8.665 21.137 1.00 33.62 192 LYS A CA 1
ATOM 1537 C C . LYS A 1 192 ? -2.583 10.195 21.197 1.00 33.62 192 LYS A C 1
ATOM 1539 O O . LYS A 1 192 ? -1.930 10.791 22.046 1.00 33.62 192 LYS A O 1
ATOM 1544 N N . VAL A 1 193 ? -3.379 10.809 20.323 1.00 32.34 193 VAL A N 1
ATOM 1545 C CA . VAL A 1 193 ? -3.853 12.182 20.529 1.00 32.34 193 VAL A CA 1
ATOM 1546 C C . VAL A 1 193 ? -4.814 12.124 21.710 1.00 32.34 193 VAL A C 1
ATOM 1548 O O . VAL A 1 193 ? -5.869 11.492 21.632 1.00 32.34 193 VAL A O 1
ATOM 1551 N N . ALA A 1 194 ? -4.392 12.703 22.830 1.00 34.47 194 ALA A N 1
ATOM 1552 C CA . ALA A 1 194 ? -5.238 12.948 23.982 1.00 34.47 194 ALA A CA 1
ATOM 1553 C C . ALA A 1 194 ? -6.334 13.939 23.568 1.00 34.47 194 ALA A C 1
ATOM 1555 O O . ALA A 1 194 ? -6.048 15.084 23.230 1.00 34.47 194 ALA A O 1
ATOM 1556 N N . ARG A 1 195 ? -7.590 13.486 23.552 1.00 33.62 195 ARG A N 1
ATOM 1557 C CA . ARG A 1 195 ? -8.755 14.365 23.453 1.00 33.62 195 ARG A CA 1
ATOM 1558 C C . ARG A 1 195 ? -8.986 14.938 24.850 1.00 33.62 195 ARG A C 1
ATOM 1560 O O . ARG A 1 195 ? -9.480 14.231 25.724 1.00 33.62 195 ARG A O 1
ATOM 1567 N N . LYS A 1 196 ? -8.534 16.177 25.052 1.00 33.88 196 LYS A N 1
ATOM 1568 C CA . LYS A 1 196 ? -8.832 17.011 26.220 1.00 33.88 196 LYS A CA 1
ATOM 1569 C C . LYS A 1 196 ? -10.358 17.154 26.304 1.00 33.88 196 LYS A C 1
ATOM 1571 O O . LYS A 1 196 ? -10.998 17.481 25.308 1.00 33.88 196 LYS A O 1
ATOM 1576 N N . LYS A 1 197 ? -10.923 16.782 27.450 1.00 32.44 197 LYS A N 1
ATOM 1577 C CA . LYS A 1 197 ? -12.309 17.052 27.827 1.00 32.44 197 LYS A CA 1
ATOM 1578 C C . LYS A 1 197 ? -12.264 18.464 28.415 1.00 32.44 197 LYS A C 1
ATOM 1580 O O . LYS A 1 197 ? -11.590 18.652 29.422 1.00 32.44 197 LYS A O 1
ATOM 1585 N N . GLU A 1 198 ? -12.809 19.440 27.699 1.00 33.22 198 GLU A N 1
ATOM 1586 C CA . GLU A 1 198 ? -13.098 20.755 28.272 1.00 33.22 198 GLU A CA 1
ATOM 1587 C C . GLU A 1 198 ? -14.409 20.633 29.046 1.00 33.22 198 GLU A C 1
ATOM 1589 O O . GLU A 1 198 ? -15.364 20.003 28.588 1.00 33.22 198 GLU A O 1
ATOM 1594 N N . GLU A 1 199 ? -14.332 21.112 30.276 1.00 33.41 199 GLU A N 1
ATOM 1595 C CA . GLU A 1 199 ? -15.351 21.189 31.306 1.00 33.41 199 GLU A CA 1
ATOM 1596 C C . GLU A 1 199 ? -15.799 22.657 31.270 1.00 33.41 199 GLU A C 1
ATOM 1598 O O . GLU A 1 199 ? -15.029 23.542 31.638 1.00 33.41 199 GLU A O 1
ATOM 1603 N N . GLU A 1 200 ? -16.966 22.913 30.679 1.00 37.31 200 GLU A N 1
ATOM 1604 C CA . GLU A 1 200 ? -17.768 24.110 30.937 1.00 37.31 200 GLU A CA 1
ATOM 1605 C C . GLU A 1 200 ? -18.799 23.685 31.979 1.00 37.31 200 GLU A C 1
ATOM 1607 O O . GLU A 1 200 ? -19.500 22.704 31.745 1.00 37.31 200 GLU A O 1
ATOM 1612 N N . ASP A 1 201 ? -18.849 24.377 33.111 1.00 40.09 201 ASP A N 1
ATOM 1613 C CA . ASP A 1 201 ? -20.109 24.791 33.725 1.00 40.09 201 ASP A CA 1
ATOM 1614 C C . ASP A 1 201 ? -19.807 25.968 34.666 1.00 40.09 201 ASP A C 1
ATOM 1616 O O . ASP A 1 201 ? -18.936 25.900 35.541 1.00 40.09 201 ASP A O 1
ATOM 1620 N N . GLU A 1 202 ? -20.492 27.068 34.366 1.00 38.56 202 GLU A N 1
ATOM 1621 C CA . GLU A 1 202 ? -20.766 28.217 35.230 1.00 38.56 202 GLU A CA 1
ATOM 1622 C C . GLU A 1 202 ? -21.825 27.842 36.278 1.00 38.56 202 GLU A C 1
ATOM 1624 O O . GLU A 1 202 ? -22.741 27.055 35.939 1.00 38.56 202 GLU A O 1
#

Secondary structure (DSSP, 8-state):
------PPP--------------TTSPPPPPPHHHHHHHHHHHHHHHH-SSS---HHHHHHHHHHHHHHS-HHHHHHHHHHHHHHHHHHHHHHHHS---S-------TTSPPPPPPHHHHHHHHHHHHHHHHSTT--HHHHHHHHHHHHHHS-HHHHHHHHHHHHHHHHHHHHHHHHHHHTT------PPPP----------

Radius of gyration: 30.63 Å; Cα contacts (8 Å, |Δi|>4): 87; chains: 1; bounding box: 57×75×78 Å

Sequence (202 aa):
MERLPWKKGSKPFIIRIRMAKGDPKKPKGKMSAYAFFVQTCREEHKKKNPEVPVNFAEFSKKCSERWKTMSGKEKSKFDEMAKADKVRYDREMKDYGPAKGGKKKKDPNAPKRPPSGFFLFCSEFRPKIKSTNPGISIGDVAKKLGEMWNNLSDSEKQPYNNKAAKLKEKYEKDVADYKSKGKFDGAKGPAKVARKKEEEDE

Nearest PDB structures (foldseek):
  2eqz-assembly1_A  TM=8.777E-01  e=2.599E-09  Homo sapiens
  4qr9-assembly1_B  TM=9.204E-01  e=1.983E-07  Rattus norvegicus
  2gzk-assembly1_A  TM=4.497E-01  e=1.390E-10  unclassified
  2ly4-assembly1_A  TM=7.370E-01  e=1.663E-07  Homo sapiens
  2co9-assembly1_A  TM=6.022E-01  e=6.541E-05  Mus musculus

Foldseek 3Di:
DDDDDDDDDDDPPPPPPPPPPPDPLQDDDQDALLRVQLVVLVVVCCVVPVPDDDDPVVSVVVSVVCVVPDDPVVSVVSRVVSVVSVVVNVVSVVVDPDDPPPPDPDPPPQQDQFDALLVVQCVVCVVVVCVVPVPDDPVVSVVVSVVVVVPDDVVVSVVSRVVNVVVNVVNVVSNVVVVVVPDDDDPPDDDDDDPDDDDDDD